Protein AF-0000000072572296 (afdb_homodimer)

Nearest PDB structures (foldseek):
  3e8o-assembly1_B  TM=8.423E-01  e=3.869E-08  Deinococcus radiodurans
  1x7v-assembly3_C  TM=8.604E-01  e=2.262E-06  Pseudomonas aeruginosa
  3mcs-assembly1_A  TM=8.100E-01  e=3.657E-04  Fusobacterium nucleatum subsp. nucleatum ATCC 25586
  3f44-assembly1_A  TM=8.322E-01  e=6.732E-04  Lactobacillus acidophilus NCFM
  3kkf-assembly1_A  TM=7.416E-01  e=1.236E-04  Bacteroides thetaiotaomicron

Radius of gyration: 17.24 Å; Cα contacts (8 Å, |Δi|>4): 384; chains: 2; bounding box: 30×47×38 Å

pLDDT: mean 97.91, std 1.9, range [84.44, 98.94]

Solvent-accessible surface area (backbone atoms only — not comparable to full-atom values): 9837 Å² total; per-residue (Å²): 104,52,36,38,34,40,36,38,33,32,24,69,64,56,28,24,52,52,43,54,51,48,41,52,71,72,41,52,49,60,55,52,56,66,37,79,43,44,74,42,76,46,52,27,36,42,72,89,39,78,30,32,29,34,33,45,40,25,25,49,26,69,67,37,47,52,54,50,68,71,35,75,62,42,56,56,51,50,49,48,38,55,75,42,56,50,47,78,48,77,47,37,26,32,75,49,135,102,50,33,37,35,40,38,38,33,32,22,70,66,57,28,24,53,52,45,52,49,46,40,51,72,72,42,52,50,60,55,52,57,64,37,76,43,42,74,42,75,47,50,25,35,40,73,89,37,77,32,32,28,35,35,44,40,25,26,48,27,69,67,37,47,52,53,48,68,70,34,75,62,42,55,56,50,51,50,49,40,56,75,42,57,50,47,77,48,78,46,38,27,32,75,50,136

Foldseek 3Di:
DKKKKKKKKFAPDQLQVVLVVCCVVVCLQVVLCVQPFWDDWDKDQDPVDNGMIMTITMGNDPVSVVVVCPDVSVVVSVVSCVVSVIDIDMDMDDDDD/DKKKKKKKKFAPDQLQVVLVVCCVVVCLQVVLCVQPFWDDWDKDQDPVDNGMIMTITMGNDPVSVVVVCPDVSVVVSVVSCVVSVIDIDMDMDDDDD

Secondary structure (DSSP, 8-state):
--EEEEEEEE-STTHHHHHHHHHHHTTHHHHHHHSTTEEEEEEEEETT-TTEEEEEEEESSHHHHHHHHTSHHHHHHHHHHHHTT-EEEEEEEEEE-/--EEEEEEEE-STTHHHHHHHHHHHTTHHHHHHHSTTEEEEEEEEETT-TTEEEEEEEESSHHHHHHHHTSHHHHHHHHHHHHTT-EEEEEEEEEE-

InterPro domains:
  IPR007138 Antibiotic biosynthesis monooxygenase domain [PF03992] (3-79)
  IPR007138 Antibiotic biosynthesis monooxygenase domain [PS51725] (3-94)
  IPR011008 Dimeric alpha-beta barrel [SSF54909] (3-95)

Sequence (194 aa):
MTITVNILYQGEGEKAHLFADEMVSSGLVYKIRQQSGNLRYEYFVPLDNQQAILLIDEWENQEAIDIHHKSPMMTKIAELREKYQLRLKVTRYQQIDMTITVNILYQGEGEKAHLFADEMVSSGLVYKIRQQSGNLRYEYFVPLDNQQAILLIDEWENQEAIDIHHKSPMMTKIAELREKYQLRLKVTRYQQID

Structure (mmCIF, N/CA/C/O backbone):
data_AF-0000000072572296-model_v1
#
loop_
_entity.id
_entity.type
_entity.pdbx_description
1 polymer 'ABM domain-containing protein'
#
loop_
_atom_site.group_PDB
_atom_site.id
_atom_site.type_symbol
_atom_site.label_atom_id
_atom_site.label_alt_id
_atom_site.label_comp_id
_atom_site.label_asym_id
_atom_site.label_entity_id
_atom_site.label_seq_id
_atom_site.pdbx_PDB_ins_code
_atom_site.Cartn_x
_atom_site.Cartn_y
_atom_site.Cartn_z
_atom_site.occupancy
_atom_site.B_iso_or_equiv
_atom_site.auth_seq_id
_atom_site.auth_comp_id
_atom_site.auth_asym_id
_atom_site.auth_atom_id
_atom_site.pdbx_PDB_model_num
ATOM 1 N N . MET A 1 1 ? -3.336 -15.344 12.961 1 89.25 1 MET A N 1
ATOM 2 C CA . MET A 1 1 ? -3.283 -13.891 12.844 1 89.25 1 MET A CA 1
ATOM 3 C C . MET A 1 1 ? -3.049 -13.461 11.398 1 89.25 1 MET A C 1
ATOM 5 O O . MET A 1 1 ? -2.158 -13.984 10.734 1 89.25 1 MET A O 1
ATOM 9 N N . THR A 1 2 ? -3.787 -12.578 10.945 1 97.56 2 THR A N 1
ATOM 10 C CA . THR A 1 2 ? -3.717 -12.133 9.555 1 97.56 2 THR A CA 1
ATOM 11 C C . THR A 1 2 ? -2.336 -11.562 9.242 1 97.56 2 THR A C 1
ATOM 13 O O . THR A 1 2 ? -1.708 -10.938 10.094 1 97.56 2 THR A O 1
ATOM 16 N N . ILE A 1 3 ? -1.851 -11.875 8.102 1 98.62 3 ILE A N 1
ATOM 17 C CA . ILE A 1 3 ? -0.56 -11.367 7.652 1 98.62 3 ILE A CA 1
ATOM 18 C C . ILE A 1 3 ? -0.745 -10.547 6.379 1 98.62 3 ILE A C 1
ATOM 20 O O . ILE A 1 3 ? -1.391 -11 5.43 1 98.62 3 ILE A O 1
ATOM 24 N N . THR A 1 4 ? -0.261 -9.375 6.43 1 98.88 4 THR A N 1
ATOM 25 C CA . THR A 1 4 ? -0.244 -8.523 5.242 1 98.88 4 THR A CA 1
ATOM 26 C C . THR A 1 4 ? 1.172 -8.406 4.684 1 98.88 4 THR A C 1
ATOM 28 O O . THR A 1 4 ? 2.113 -8.109 5.426 1 98.88 4 THR A O 1
ATOM 31 N N . VAL A 1 5 ? 1.326 -8.664 3.455 1 98.81 5 VAL A N 1
ATOM 32 C CA . VAL A 1 5 ? 2.611 -8.555 2.771 1 98.81 5 VAL A CA 1
ATOM 33 C C . VAL A 1 5 ? 2.568 -7.395 1.777 1 98.81 5 VAL A C 1
ATOM 35 O O . VAL A 1 5 ? 1.694 -7.348 0.909 1 98.81 5 VAL A O 1
ATOM 38 N N . ASN A 1 6 ? 3.451 -6.477 1.897 1 98.88 6 ASN A N 1
ATOM 39 C CA . ASN A 1 6 ? 3.701 -5.473 0.867 1 98.88 6 ASN A CA 1
ATOM 40 C C . ASN A 1 6 ? 4.883 -5.863 -0.017 1 98.88 6 ASN A C 1
ATOM 42 O O . ASN A 1 6 ? 5.984 -6.105 0.482 1 98.88 6 ASN A O 1
ATOM 46 N N . ILE A 1 7 ? 4.637 -5.91 -1.258 1 98.81 7 ILE A N 1
ATOM 47 C CA . ILE A 1 7 ? 5.695 -6.188 -2.227 1 98.81 7 ILE A CA 1
ATOM 48 C C . ILE A 1 7 ? 5.816 -5.016 -3.201 1 98.81 7 ILE A C 1
ATOM 50 O O . ILE A 1 7 ? 4.883 -4.727 -3.951 1 98.81 7 ILE A O 1
ATOM 54 N N . LEU A 1 8 ? 6.914 -4.414 -3.131 1 98.81 8 LEU A N 1
ATOM 55 C CA . LEU A 1 8 ? 7.223 -3.385 -4.117 1 98.81 8 LEU A CA 1
ATOM 56 C C . LEU A 1 8 ? 8.016 -3.967 -5.285 1 98.81 8 LEU A C 1
ATOM 58 O O . LEU A 1 8 ? 9.125 -4.461 -5.098 1 98.81 8 LEU A O 1
ATOM 62 N N . TYR A 1 9 ? 7.422 -3.896 -6.434 1 98.88 9 TYR A N 1
ATOM 63 C CA . TYR A 1 9 ? 8.07 -4.301 -7.676 1 98.88 9 TYR A CA 1
ATOM 64 C C . TYR A 1 9 ? 8.695 -3.104 -8.383 1 98.88 9 TYR A C 1
ATOM 66 O O . TYR A 1 9 ? 8.031 -2.08 -8.578 1 98.88 9 TYR A O 1
ATOM 74 N N . GLN A 1 10 ? 9.938 -3.25 -8.758 1 98.75 10 GLN A N 1
ATOM 75 C CA . GLN A 1 10 ? 10.625 -2.182 -9.484 1 98.75 10 GLN A CA 1
ATOM 76 C C . GLN A 1 10 ? 11.328 -2.721 -10.727 1 98.75 10 GLN A C 1
ATOM 78 O O . GLN A 1 10 ? 11.914 -3.805 -10.688 1 98.75 10 GLN A O 1
ATOM 83 N N . GLY A 1 11 ? 11.242 -1.963 -11.773 1 98.38 11 GLY A N 1
ATOM 84 C CA . GLY A 1 11 ? 11.898 -2.287 -13.031 1 98.38 11 GLY A CA 1
ATOM 85 C C . GLY A 1 11 ? 12.07 -1.086 -13.938 1 98.38 11 GLY A C 1
ATOM 86 O O . GLY A 1 11 ? 11.523 -0.015 -13.672 1 98.38 11 GLY A O 1
ATOM 87 N N . GLU A 1 12 ? 12.797 -1.307 -14.977 1 98.06 12 GLU A N 1
ATOM 88 C CA . GLU A 1 12 ? 13.094 -0.223 -15.906 1 98.06 12 GLU A CA 1
ATOM 89 C C . GLU A 1 12 ? 11.859 0.185 -16.703 1 98.06 12 GLU A C 1
ATOM 91 O O . GLU A 1 12 ? 11.078 -0.669 -17.125 1 98.06 12 GLU A O 1
ATOM 96 N N . GLY A 1 13 ? 11.711 1.529 -16.859 1 97.5 13 GLY A N 1
ATOM 97 C CA . GLY A 1 13 ? 10.594 2.016 -17.656 1 97.5 13 GLY A CA 1
ATOM 98 C C . GLY A 1 13 ? 9.242 1.61 -17.094 1 97.5 13 GLY A C 1
ATOM 99 O O . GLY A 1 13 ? 8.953 1.836 -15.922 1 97.5 13 GLY A O 1
ATOM 100 N N . GLU A 1 14 ? 8.469 0.963 -17.984 1 98.12 14 GLU A N 1
ATOM 101 C CA . GLU A 1 14 ? 7.105 0.608 -17.609 1 98.12 14 GLU A CA 1
ATOM 102 C C . GLU A 1 14 ? 7.012 -0.862 -17.203 1 98.12 14 GLU A C 1
ATOM 104 O O . GLU A 1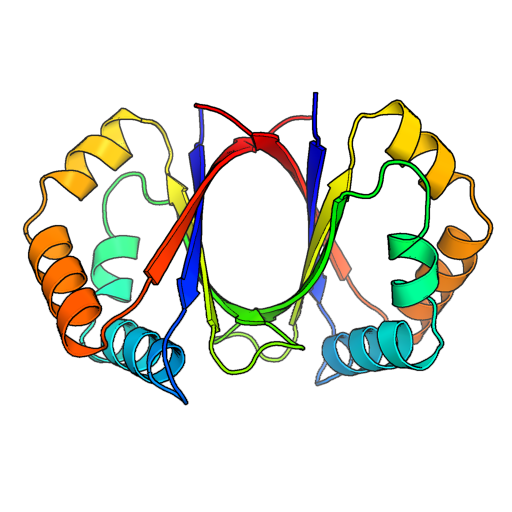 14 ? 5.914 -1.421 -17.141 1 98.12 14 GLU A O 1
ATOM 109 N N . LYS A 1 15 ? 8.047 -1.503 -16.969 1 98.69 15 LYS A N 1
ATOM 110 C CA . LYS A 1 15 ? 8.062 -2.955 -16.812 1 98.69 15 LYS A CA 1
ATOM 111 C C . LYS A 1 15 ? 7.227 -3.391 -15.617 1 98.69 15 LYS A C 1
ATOM 113 O O . LYS A 1 15 ? 6.52 -4.395 -15.68 1 98.69 15 LYS A O 1
ATOM 118 N N . ALA A 1 16 ? 7.34 -2.674 -14.523 1 98.75 16 ALA A N 1
ATOM 119 C CA . ALA A 1 16 ? 6.543 -3.029 -13.352 1 98.75 16 ALA A CA 1
ATOM 120 C C . ALA A 1 16 ? 5.051 -2.936 -13.656 1 98.75 16 ALA A C 1
ATOM 122 O O . ALA A 1 16 ? 4.27 -3.797 -13.242 1 98.75 16 ALA A O 1
ATOM 123 N N . HIS A 1 17 ? 4.672 -1.916 -14.383 1 98.44 17 HIS A N 1
ATOM 124 C CA . HIS A 1 17 ? 3.27 -1.738 -14.742 1 98.44 17 HIS A CA 1
ATOM 125 C C . HIS A 1 17 ? 2.805 -2.826 -15.711 1 98.44 17 HIS A C 1
ATOM 127 O O . HIS A 1 17 ? 1.697 -3.35 -15.578 1 98.44 17 HIS A O 1
ATOM 133 N N . LEU A 1 18 ? 3.662 -3.135 -16.641 1 98.62 18 LEU A N 1
ATOM 134 C CA . LEU A 1 18 ? 3.332 -4.191 -17.594 1 98.62 18 LEU A CA 1
ATOM 135 C C . LEU A 1 18 ? 3.172 -5.531 -16.875 1 98.62 18 LEU A C 1
ATOM 137 O O . LEU A 1 18 ? 2.287 -6.32 -17.219 1 98.62 18 LEU A O 1
ATOM 141 N N . PHE A 1 19 ? 4 -5.715 -15.891 1 98.88 19 PHE A N 1
ATOM 142 C CA . PHE A 1 19 ? 3.879 -6.906 -15.055 1 98.88 19 PHE A CA 1
ATOM 143 C C . PHE A 1 19 ? 2.508 -6.965 -14.391 1 98.88 19 PHE A C 1
ATOM 145 O O . PHE A 1 19 ? 1.797 -7.965 -14.516 1 98.88 19 PHE A O 1
ATOM 152 N N . ALA A 1 20 ? 2.113 -5.938 -13.75 1 98.75 20 ALA A N 1
ATOM 153 C CA . ALA A 1 20 ? 0.832 -5.906 -13.047 1 98.75 20 ALA A CA 1
ATOM 154 C C . ALA A 1 20 ? -0.329 -6.098 -14.016 1 98.75 20 ALA A C 1
ATOM 156 O O . ALA A 1 20 ? -1.284 -6.816 -13.719 1 98.75 20 ALA A O 1
ATOM 157 N N . ASP A 1 21 ? -0.205 -5.449 -15.18 1 98.31 21 ASP A N 1
ATOM 158 C CA . ASP A 1 21 ? -1.235 -5.59 -16.203 1 98.31 21 ASP A CA 1
ATOM 159 C C . ASP A 1 21 ? -1.383 -7.043 -16.641 1 98.31 21 ASP A C 1
ATOM 161 O O . ASP A 1 21 ? -2.5 -7.547 -16.781 1 98.31 21 ASP A O 1
ATOM 165 N N . GLU A 1 22 ? -0.278 -7.684 -16.828 1 98.75 22 GLU A N 1
ATOM 166 C CA . GLU A 1 22 ? -0.332 -9.078 -17.266 1 98.75 22 GLU A CA 1
ATOM 167 C C . GLU A 1 22 ? -0.822 -9.992 -16.156 1 98.75 22 GLU A C 1
ATOM 169 O O . GLU A 1 22 ? -1.556 -10.945 -16.406 1 98.75 22 GLU A O 1
ATOM 174 N N . MET A 1 23 ? -0.381 -9.727 -14.914 1 98.75 23 MET A N 1
ATOM 175 C CA . MET A 1 23 ? -0.921 -10.461 -13.773 1 98.75 23 MET A CA 1
ATOM 176 C C . MET A 1 23 ? -2.445 -10.414 -13.766 1 98.75 23 MET A C 1
ATOM 178 O O . MET A 1 23 ? -3.102 -11.438 -13.594 1 98.75 23 MET A O 1
ATOM 182 N N . VAL A 1 24 ? -2.994 -9.266 -14.016 1 98.5 24 VAL A N 1
ATOM 183 C CA . VAL A 1 24 ? -4.438 -9.07 -13.953 1 98.5 24 VAL A CA 1
ATOM 184 C C . VAL A 1 24 ? -5.098 -9.695 -15.188 1 98.5 24 VAL A C 1
ATOM 186 O O . VAL A 1 24 ? -6.031 -10.484 -15.062 1 98.5 24 VAL A O 1
ATOM 189 N N . SER A 1 25 ? -4.527 -9.445 -16.344 1 98.25 25 SER A N 1
ATOM 190 C CA . SER A 1 25 ? -5.188 -9.844 -17.578 1 98.25 25 SER A CA 1
ATOM 191 C C . SER A 1 25 ? -5.086 -11.344 -17.812 1 98.25 25 SER A C 1
ATOM 193 O O . SER A 1 25 ? -5.926 -11.93 -18.5 1 98.25 25 SER A O 1
ATOM 195 N N . SER A 1 26 ? -4.109 -12 -17.266 1 98.19 26 SER A N 1
ATOM 196 C CA . SER A 1 26 ? -3.934 -13.438 -17.422 1 98.19 26 SER A CA 1
ATOM 197 C C . SER A 1 26 ? -4.93 -14.211 -16.578 1 98.19 26 SER A C 1
ATOM 199 O O . SER A 1 26 ? -5.094 -15.422 -16.75 1 98.19 26 SER A O 1
ATOM 201 N N . GLY A 1 27 ? -5.57 -13.477 -15.586 1 97.94 27 GLY A N 1
ATOM 202 C CA . GLY A 1 27 ? -6.488 -14.125 -14.664 1 97.94 27 GLY A CA 1
ATOM 203 C C . GLY A 1 27 ? -5.816 -14.633 -13.406 1 97.94 27 GLY A C 1
ATOM 204 O O . GLY A 1 27 ? -6.477 -15.156 -12.508 1 97.94 27 GLY A O 1
ATOM 205 N N . LEU A 1 28 ? -4.52 -14.461 -13.305 1 98.44 28 LEU A N 1
ATOM 206 C CA . LEU A 1 28 ? -3.771 -14.961 -12.148 1 98.44 28 LEU A CA 1
ATOM 207 C C . LEU A 1 28 ? -4.223 -14.266 -10.867 1 98.44 28 LEU A C 1
ATOM 209 O O . LEU A 1 28 ? -4.406 -14.922 -9.836 1 98.44 28 LEU A O 1
ATOM 213 N N . VAL A 1 29 ? -4.41 -12.977 -10.914 1 98.56 29 VAL A N 1
ATOM 214 C CA . VAL A 1 29 ? -4.859 -12.219 -9.75 1 98.56 29 VAL A CA 1
ATOM 215 C C . VAL A 1 29 ? -6.219 -12.75 -9.281 1 98.56 29 VAL A C 1
ATOM 217 O O . VAL A 1 29 ? -6.434 -12.961 -8.086 1 98.56 29 VAL A O 1
ATOM 220 N N . TYR A 1 30 ? -7.121 -12.945 -10.258 1 98.25 30 TYR A N 1
ATOM 221 C CA . TYR A 1 30 ? -8.438 -13.492 -9.922 1 98.25 30 TYR A CA 1
ATOM 222 C C . TYR A 1 30 ? -8.312 -14.836 -9.227 1 98.25 30 TYR A C 1
ATOM 224 O O . TYR A 1 30 ? -8.945 -15.07 -8.195 1 98.25 30 TYR A O 1
ATOM 232 N N . LYS A 1 31 ? -7.535 -15.711 -9.742 1 98.31 31 LYS A N 1
ATOM 233 C CA . LYS A 1 31 ? -7.359 -17.047 -9.164 1 98.31 31 LYS A CA 1
ATOM 234 C C . LYS A 1 31 ? -6.781 -16.953 -7.758 1 98.31 31 LYS A C 1
ATOM 236 O O . LYS A 1 31 ? -7.195 -17.703 -6.863 1 98.31 31 LYS A O 1
ATOM 241 N N . ILE A 1 32 ? -5.785 -16.109 -7.52 1 98.5 32 ILE A N 1
ATOM 242 C CA . ILE A 1 32 ? -5.164 -15.945 -6.211 1 98.5 32 ILE A CA 1
ATOM 243 C C . ILE A 1 32 ? -6.203 -15.453 -5.203 1 98.5 32 ILE A C 1
ATOM 245 O O . ILE A 1 32 ? -6.273 -15.953 -4.082 1 98.5 32 ILE A O 1
ATOM 249 N N . ARG A 1 33 ? -7.016 -14.523 -5.625 1 98.38 33 ARG A N 1
ATOM 250 C CA . ARG A 1 33 ? -8.062 -13.984 -4.762 1 98.38 33 ARG A CA 1
ATOM 251 C C . ARG A 1 33 ? -9.055 -15.07 -4.367 1 98.38 33 ARG A C 1
ATOM 253 O O . ARG A 1 33 ? -9.75 -14.945 -3.355 1 98.38 33 ARG A O 1
ATOM 260 N N . GLN A 1 34 ? -9.086 -16.156 -5.16 1 98.06 34 GLN A N 1
ATOM 261 C CA . GLN A 1 34 ? -10.023 -17.234 -4.879 1 98.06 34 GLN A CA 1
ATOM 262 C C . GLN A 1 34 ? -9.406 -18.266 -3.943 1 98.06 34 GLN A C 1
ATOM 264 O O . GLN A 1 34 ? -10.102 -19.156 -3.436 1 98.06 34 GLN A O 1
ATOM 269 N N . GLN A 1 35 ? -8.148 -18.188 -3.742 1 98.12 35 GLN A N 1
ATOM 270 C CA . GLN A 1 35 ? -7.508 -19.156 -2.855 1 98.12 35 GLN A CA 1
ATOM 271 C C . GLN A 1 35 ? -8 -18.984 -1.421 1 98.12 35 GLN A C 1
ATOM 273 O O . GLN A 1 35 ? -8.188 -17.875 -0.946 1 98.12 35 GLN A O 1
ATOM 278 N N . SER A 1 36 ? -8.203 -20.125 -0.816 1 97.69 36 SER A N 1
ATOM 279 C CA . SER A 1 36 ? -8.609 -20.109 0.586 1 97.69 36 SER A CA 1
ATOM 280 C C . SER A 1 36 ? -7.582 -19.359 1.445 1 97.69 36 SER A C 1
ATOM 282 O O . SER A 1 36 ? -6.383 -19.609 1.34 1 97.69 36 SER A O 1
ATOM 284 N N . GLY A 1 37 ? -8.07 -18.359 2.168 1 98.44 37 GLY A N 1
ATOM 285 C CA . GLY A 1 37 ? -7.223 -17.641 3.111 1 98.44 37 GLY A CA 1
ATOM 286 C C . GLY A 1 37 ? -6.758 -16.297 2.592 1 98.44 37 GLY A C 1
ATOM 287 O O . GLY A 1 37 ? -6.289 -15.461 3.363 1 98.44 37 GLY A O 1
ATOM 288 N N . ASN A 1 38 ? -6.77 -16.109 1.254 1 98.81 38 ASN A N 1
ATOM 289 C CA . ASN A 1 38 ? -6.441 -14.773 0.784 1 98.81 38 ASN A CA 1
ATOM 290 C C . ASN A 1 38 ? -7.547 -13.773 1.118 1 98.81 38 ASN A C 1
ATOM 292 O O . ASN A 1 38 ? -8.719 -14.031 0.852 1 98.81 38 ASN A O 1
ATOM 296 N N . LEU A 1 39 ? -7.176 -12.68 1.649 1 98.69 39 LEU A N 1
ATOM 297 C CA . LEU A 1 39 ? -8.133 -11.664 2.078 1 98.69 39 LEU A CA 1
ATOM 298 C C . LEU A 1 39 ? -8.055 -10.43 1.191 1 98.69 39 LEU A C 1
ATOM 300 O O . LEU A 1 39 ? -9.016 -9.664 1.096 1 98.69 39 LEU A O 1
ATOM 304 N N . ARG A 1 40 ? -6.945 -10.227 0.612 1 98.56 40 ARG A N 1
ATOM 305 C CA . ARG A 1 40 ? -6.691 -9.062 -0.227 1 98.56 40 ARG A CA 1
ATOM 306 C C . ARG A 1 40 ? -5.531 -9.312 -1.181 1 98.56 40 ARG A C 1
ATOM 308 O O . ARG A 1 40 ? -4.52 -9.906 -0.794 1 98.56 40 ARG A O 1
ATOM 315 N N . TYR A 1 41 ? -5.637 -8.898 -2.389 1 98.88 41 TYR A N 1
ATOM 316 C CA . TYR A 1 41 ? -4.594 -8.93 -3.408 1 98.88 41 TYR A CA 1
ATOM 317 C C . TYR A 1 41 ? -4.754 -7.773 -4.387 1 98.88 41 TYR A C 1
ATOM 319 O O . TYR A 1 41 ? -5.422 -7.91 -5.414 1 98.88 41 TYR A O 1
ATOM 327 N N . GLU A 1 42 ? -4.148 -6.684 -4.086 1 98.62 42 GLU A N 1
ATOM 328 C CA . GLU A 1 42 ? -4.441 -5.438 -4.789 1 98.62 42 GLU A CA 1
ATOM 329 C C . GLU A 1 42 ? -3.16 -4.707 -5.176 1 98.62 42 GLU A C 1
ATOM 331 O O . GLU A 1 42 ? -2.23 -4.605 -4.371 1 98.62 42 GLU A O 1
ATOM 336 N N . TYR A 1 43 ? -3.123 -4.23 -6.406 1 98.81 43 TYR A N 1
ATOM 337 C CA . TYR A 1 43 ? -1.981 -3.463 -6.887 1 98.81 43 TYR A CA 1
ATOM 338 C C . TYR A 1 43 ? -2.232 -1.967 -6.75 1 98.81 43 TYR A C 1
ATOM 340 O O . TYR A 1 43 ? -3.361 -1.501 -6.926 1 98.81 43 TYR A O 1
ATOM 348 N N . PHE A 1 44 ? -1.145 -1.23 -6.508 1 98.75 44 PHE A N 1
ATOM 349 C CA . PHE A 1 44 ? -1.138 0.222 -6.383 1 98.75 44 PHE A CA 1
ATOM 350 C C . PHE A 1 44 ? 0.018 0.83 -7.168 1 98.75 44 PHE A C 1
ATOM 352 O O . PHE A 1 44 ? 1.115 0.268 -7.203 1 98.75 44 PHE A O 1
ATOM 359 N N . VAL A 1 45 ? -0.23 2.016 -7.723 1 98.06 45 VAL A N 1
ATOM 360 C CA . VAL A 1 45 ? 0.8 2.77 -8.43 1 98.06 45 VAL A CA 1
ATOM 361 C C . VAL A 1 45 ? 1.33 3.885 -7.535 1 98.06 45 VAL A C 1
ATOM 363 O O . VAL A 1 45 ? 0.567 4.742 -7.082 1 98.06 45 VAL A O 1
ATOM 366 N N . PRO A 1 46 ? 2.664 3.854 -7.223 1 98.19 46 PRO A N 1
ATOM 367 C CA . PRO A 1 46 ? 3.189 5.008 -6.492 1 98.19 46 PRO A CA 1
ATOM 368 C C . PRO A 1 46 ? 3.002 6.32 -7.246 1 98.19 46 PRO A C 1
ATOM 370 O O . PRO A 1 46 ? 3.25 6.387 -8.453 1 98.19 46 PRO A O 1
ATOM 373 N N . LEU A 1 47 ? 2.578 7.316 -6.516 1 96.12 47 LEU A N 1
ATOM 374 C CA . LEU A 1 47 ? 2.32 8.609 -7.137 1 96.12 47 LEU A CA 1
ATOM 375 C C . LEU A 1 47 ? 3.613 9.227 -7.664 1 96.12 47 LEU A C 1
ATOM 377 O O . LEU A 1 47 ? 3.609 9.891 -8.703 1 96.12 47 LEU A O 1
ATOM 381 N N . ASP A 1 48 ? 4.734 8.93 -7.023 1 93.62 48 ASP 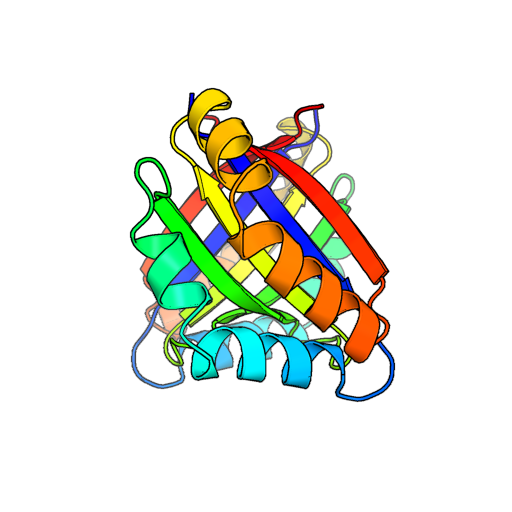A N 1
ATOM 382 C CA . ASP A 1 48 ? 5.949 9.68 -7.336 1 93.62 48 ASP A CA 1
ATOM 383 C C . ASP A 1 48 ? 7.016 8.766 -7.941 1 93.62 48 ASP A C 1
ATOM 385 O O . ASP A 1 48 ? 8.188 9.133 -8 1 93.62 48 ASP A O 1
ATOM 389 N N . ASN A 1 49 ? 6.699 7.586 -8.281 1 96 49 ASN A N 1
ATOM 390 C CA . ASN A 1 49 ? 7.625 6.637 -8.891 1 96 49 ASN A CA 1
ATOM 391 C C . ASN A 1 49 ? 6.949 5.828 -9.992 1 96 49 ASN A C 1
ATOM 393 O O . ASN A 1 49 ? 6.258 4.844 -9.711 1 96 49 ASN A O 1
ATOM 397 N N . GLN A 1 50 ? 7.23 6.109 -11.172 1 94.12 50 GLN A N 1
ATOM 398 C CA . GLN A 1 50 ? 6.559 5.5 -12.312 1 94.12 50 GLN A CA 1
ATOM 399 C C . GLN A 1 50 ? 7.191 4.16 -12.68 1 94.12 50 GLN A C 1
ATOM 401 O O . GLN A 1 50 ? 6.672 3.432 -13.523 1 94.12 50 GLN A O 1
ATOM 406 N N . GLN A 1 51 ? 8.234 3.818 -12.008 1 98.12 51 GLN A N 1
ATOM 407 C CA . GLN A 1 51 ? 8.945 2.592 -12.359 1 98.12 51 GLN A CA 1
ATOM 408 C C . GLN A 1 51 ? 8.602 1.463 -11.391 1 98.12 51 GLN A C 1
ATOM 410 O O . GLN A 1 51 ? 9.234 0.406 -11.414 1 98.12 51 GLN A O 1
ATOM 415 N N . ALA A 1 52 ? 7.609 1.713 -10.547 1 98.69 52 ALA A N 1
ATOM 416 C CA . ALA A 1 52 ? 7.309 0.734 -9.5 1 98.69 52 ALA A CA 1
ATOM 417 C C . ALA A 1 52 ? 5.812 0.448 -9.43 1 98.69 52 ALA A C 1
ATOM 419 O O . ALA A 1 52 ? 5 1.22 -9.945 1 98.69 52 ALA A O 1
ATOM 420 N N . ILE A 1 53 ? 5.473 -0.68 -8.875 1 98.81 53 ILE A N 1
ATOM 421 C CA . ILE A 1 53 ? 4.121 -1.07 -8.484 1 98.81 53 ILE A CA 1
ATOM 422 C C . ILE A 1 53 ? 4.152 -1.748 -7.117 1 98.81 53 ILE A C 1
ATOM 424 O O . ILE A 1 53 ? 5.066 -2.518 -6.82 1 98.81 53 ILE A O 1
ATOM 428 N N . LEU A 1 54 ? 3.188 -1.402 -6.301 1 98.94 54 LEU A N 1
ATOM 429 C CA . LEU A 1 54 ? 3.025 -2.039 -4.996 1 98.94 54 LEU A CA 1
ATOM 430 C C . LEU A 1 54 ? 1.906 -3.072 -5.031 1 98.94 54 LEU A C 1
ATOM 432 O O . LEU A 1 54 ? 0.827 -2.807 -5.566 1 98.94 54 LEU A O 1
ATOM 436 N N . LEU A 1 55 ? 2.152 -4.219 -4.492 1 98.94 55 LEU A N 1
ATOM 437 C CA . LEU A 1 55 ? 1.121 -5.199 -4.172 1 98.94 55 LEU A CA 1
ATOM 438 C C . LEU A 1 55 ? 0.871 -5.258 -2.67 1 98.94 55 LEU A C 1
ATOM 440 O O . LEU A 1 55 ? 1.813 -5.379 -1.884 1 98.94 55 LEU A O 1
ATOM 444 N N . ILE A 1 56 ? -0.309 -5.102 -2.264 1 98.88 56 ILE A N 1
ATOM 445 C CA . ILE A 1 56 ? -0.724 -5.469 -0.916 1 98.88 56 ILE A CA 1
ATOM 446 C C . ILE A 1 56 ? -1.442 -6.816 -0.947 1 98.88 56 ILE A C 1
ATOM 448 O O . ILE A 1 56 ? -2.504 -6.945 -1.562 1 98.88 56 ILE A O 1
ATOM 452 N N . ASP A 1 57 ? -0.842 -7.789 -0.323 1 98.88 57 ASP A N 1
ATOM 453 C CA . ASP A 1 57 ? -1.233 -9.195 -0.272 1 98.88 57 ASP A CA 1
ATOM 454 C C . ASP A 1 57 ? -1.531 -9.633 1.161 1 98.88 57 ASP A C 1
ATOM 456 O O . ASP A 1 57 ? -0.616 -9.781 1.972 1 98.88 57 ASP A O 1
ATOM 460 N N . GLU A 1 58 ? -2.807 -9.82 1.422 1 98.88 58 GLU A N 1
ATOM 461 C CA . GLU A 1 58 ? -3.223 -10.133 2.787 1 98.88 58 GLU A CA 1
ATOM 462 C C . GLU A 1 58 ? -3.754 -11.562 2.891 1 98.88 58 GLU A C 1
ATOM 464 O O . GLU A 1 58 ? -4.566 -11.984 2.068 1 98.88 58 GLU A O 1
ATOM 469 N N . TRP A 1 59 ? -3.355 -12.258 3.914 1 98.81 59 TRP A N 1
ATOM 470 C CA . TRP A 1 59 ? -3.699 -13.664 4.133 1 98.81 59 TRP A CA 1
ATOM 471 C C . TRP A 1 59 ? -4.164 -13.891 5.566 1 98.81 59 TRP A C 1
ATOM 473 O O . TRP A 1 59 ? -3.705 -13.219 6.488 1 98.81 59 TRP A O 1
ATOM 483 N N . GLU A 1 60 ? -4.945 -14.891 5.734 1 98.56 60 GLU A N 1
ATOM 484 C CA . GLU A 1 60 ? -5.57 -15.195 7.02 1 98.56 60 GLU A CA 1
ATOM 485 C C . GLU A 1 60 ? -4.531 -15.625 8.055 1 98.56 60 GLU A C 1
ATOM 487 O O . GLU A 1 60 ? -4.684 -15.344 9.242 1 98.56 60 GLU A O 1
ATOM 492 N N . ASN A 1 61 ? -3.578 -16.344 7.598 1 98 61 ASN A N 1
ATOM 493 C CA . ASN A 1 61 ? -2.523 -16.859 8.477 1 98 61 ASN A CA 1
ATOM 494 C C . ASN A 1 61 ? -1.331 -17.375 7.672 1 98 61 ASN A C 1
ATOM 496 O O . ASN A 1 61 ? -1.361 -17.375 6.441 1 98 61 ASN A O 1
ATOM 500 N N . GLN A 1 62 ? -0.299 -17.75 8.383 1 97.75 62 GLN A N 1
ATOM 501 C CA . GLN A 1 62 ? 0.929 -18.219 7.754 1 97.75 62 GLN A CA 1
ATOM 502 C C . GLN A 1 62 ? 0.676 -19.484 6.938 1 97.75 62 GLN A C 1
ATOM 504 O O . GLN A 1 62 ? 1.271 -19.672 5.871 1 97.75 62 GLN A O 1
ATOM 509 N N . GLU A 1 63 ? -0.15 -20.375 7.422 1 98.31 63 GLU A N 1
ATOM 510 C CA . GLU A 1 63 ? -0.444 -21.609 6.715 1 98.31 63 GLU A CA 1
ATOM 511 C C . GLU A 1 63 ? -1.004 -21.328 5.32 1 98.31 63 GLU A C 1
ATOM 513 O O . GLU A 1 63 ? -0.625 -22 4.352 1 98.31 63 GLU A O 1
ATOM 518 N N . ALA A 1 64 ? -1.87 -20.375 5.207 1 98.31 64 ALA A N 1
ATOM 519 C CA . ALA A 1 64 ? -2.443 -20 3.916 1 98.31 64 ALA A CA 1
ATOM 520 C C . ALA A 1 64 ? -1.366 -19.5 2.965 1 98.31 64 ALA A C 1
ATOM 522 O O . ALA A 1 64 ? -1.378 -19.812 1.773 1 98.31 64 ALA A O 1
ATOM 523 N N . ILE A 1 65 ? -0.454 -18.766 3.449 1 98.06 65 ILE A N 1
ATOM 524 C CA . ILE A 1 65 ? 0.651 -18.25 2.646 1 98.06 65 ILE A CA 1
ATOM 525 C C . ILE A 1 65 ? 1.504 -19.406 2.143 1 98.06 65 ILE A C 1
ATOM 527 O O . ILE A 1 65 ? 1.869 -19.453 0.966 1 98.06 65 ILE A O 1
ATOM 531 N N . ASP A 1 66 ? 1.759 -20.312 3.08 1 98 66 ASP A N 1
ATOM 532 C CA . ASP A 1 66 ? 2.582 -21.453 2.721 1 98 66 ASP A CA 1
ATOM 533 C C . ASP A 1 66 ? 1.934 -22.266 1.602 1 98 66 ASP A C 1
ATOM 535 O O . ASP A 1 66 ? 2.615 -22.719 0.679 1 98 66 ASP A O 1
ATOM 539 N N . ILE A 1 67 ? 0.703 -22.453 1.67 1 97.56 67 ILE A N 1
ATOM 540 C CA . ILE A 1 67 ? -0.036 -23.188 0.647 1 97.56 67 ILE A CA 1
ATOM 541 C C . ILE A 1 67 ? 0.061 -22.453 -0.687 1 97.56 67 ILE A C 1
ATOM 543 O O . ILE A 1 67 ? 0.328 -23.062 -1.724 1 97.56 67 ILE A O 1
ATOM 547 N N . HIS A 1 68 ? -0.089 -21.141 -0.693 1 98.06 68 HIS A N 1
ATOM 548 C CA . HIS A 1 68 ? 0.049 -20.328 -1.892 1 98.06 68 HIS A CA 1
ATOM 549 C C . HIS A 1 68 ? 1.449 -20.453 -2.484 1 98.06 68 HIS A C 1
ATOM 551 O O . HIS A 1 68 ? 1.604 -20.609 -3.695 1 98.06 68 HIS A O 1
ATOM 557 N N . HIS A 1 69 ? 2.424 -20.359 -1.604 1 97.19 69 HIS A N 1
ATOM 558 C CA . HIS A 1 69 ? 3.812 -20.391 -2.049 1 97.19 69 HIS A CA 1
ATOM 559 C C . HIS A 1 69 ? 4.164 -21.734 -2.682 1 97.19 69 HIS A C 1
ATOM 561 O O . HIS A 1 69 ? 5.109 -21.812 -3.465 1 97.19 69 HIS A O 1
ATOM 567 N N . LYS A 1 70 ? 3.373 -22.766 -2.379 1 96.44 70 LYS A N 1
ATOM 568 C CA . LYS A 1 70 ? 3.623 -24.094 -2.936 1 96.44 70 LYS A CA 1
ATOM 569 C C . LYS A 1 70 ? 2.74 -24.344 -4.148 1 96.44 70 LYS A C 1
ATOM 571 O O . LYS A 1 70 ? 2.863 -25.391 -4.801 1 96.44 70 LYS A O 1
ATOM 576 N N . SER A 1 71 ? 1.913 -23.438 -4.492 1 96 71 SER A N 1
ATOM 577 C CA . SER A 1 71 ? 0.969 -23.609 -5.59 1 96 71 SER A CA 1
ATOM 578 C C . SER A 1 71 ? 1.633 -23.344 -6.938 1 96 71 SER A C 1
ATOM 580 O O . SER A 1 71 ? 2.656 -22.672 -7.008 1 96 71 SER A O 1
ATOM 582 N N . PRO A 1 72 ? 1.055 -23.906 -8.055 1 95.19 72 PRO A N 1
ATOM 583 C CA . PRO A 1 72 ? 1.57 -23.656 -9.398 1 95.19 72 PRO A CA 1
ATOM 584 C C . PRO A 1 72 ? 1.529 -22.172 -9.781 1 95.19 72 PRO A C 1
ATOM 586 O O . PRO A 1 72 ? 2.275 -21.75 -10.664 1 95.19 72 PRO A O 1
ATOM 589 N N . MET A 1 73 ? 0.738 -21.391 -9.109 1 96.88 73 MET A N 1
ATOM 590 C CA . MET A 1 73 ? 0.618 -19.969 -9.391 1 96.88 73 MET A CA 1
ATOM 591 C C . MET A 1 73 ? 1.933 -19.25 -9.109 1 96.88 73 MET A C 1
ATOM 593 O O . MET A 1 73 ? 2.285 -18.297 -9.812 1 96.88 73 MET A O 1
ATOM 597 N N . MET A 1 74 ? 2.635 -19.703 -8.164 1 97.5 74 MET A N 1
ATOM 598 C CA . MET A 1 74 ? 3.891 -19.062 -7.789 1 97.5 74 MET A CA 1
ATOM 599 C C . MET A 1 74 ? 4.93 -19.203 -8.898 1 97.5 74 MET A C 1
ATOM 601 O O . MET A 1 74 ? 5.738 -18.297 -9.109 1 97.5 74 MET A O 1
ATOM 605 N N . THR A 1 75 ? 4.867 -20.312 -9.586 1 96.69 75 THR A N 1
ATOM 606 C CA . THR A 1 75 ? 5.754 -20.5 -10.727 1 96.69 75 THR A CA 1
ATOM 607 C C . THR A 1 75 ? 5.457 -19.469 -11.82 1 96.69 75 THR A C 1
ATOM 609 O O . THR A 1 75 ? 6.371 -18.859 -12.367 1 96.69 75 THR A O 1
ATOM 612 N N . LYS A 1 76 ? 4.168 -19.281 -12.109 1 97.81 76 LYS A N 1
ATOM 613 C CA . LYS A 1 76 ? 3.76 -18.312 -13.117 1 97.81 76 LYS A CA 1
ATOM 614 C C . LYS A 1 76 ? 4.172 -16.906 -12.711 1 97.81 76 LYS A C 1
ATOM 616 O O . LYS A 1 76 ? 4.648 -16.125 -13.539 1 97.81 76 LYS A O 1
ATOM 621 N N . ILE A 1 77 ? 4.043 -16.578 -11.484 1 98.5 77 ILE A N 1
ATOM 622 C CA . ILE A 1 77 ? 4.43 -15.258 -10.977 1 98.5 77 ILE A CA 1
ATOM 623 C C . ILE A 1 77 ? 5.934 -15.07 -11.133 1 98.5 77 ILE A C 1
ATOM 625 O O . ILE A 1 77 ? 6.387 -14.016 -11.594 1 98.5 77 ILE A O 1
ATOM 629 N N . ALA A 1 78 ? 6.672 -16.109 -10.766 1 97.88 78 ALA A N 1
ATOM 630 C CA . ALA A 1 78 ? 8.125 -16.047 -10.875 1 97.88 78 ALA A CA 1
ATOM 631 C C . ALA A 1 78 ? 8.562 -15.836 -12.32 1 97.88 78 ALA A C 1
ATOM 633 O O . ALA A 1 78 ? 9.469 -15.047 -12.602 1 97.88 78 ALA A O 1
ATOM 634 N N . GLU A 1 79 ? 7.949 -16.5 -13.172 1 98.25 79 GLU A N 1
ATOM 635 C CA . GLU A 1 79 ? 8.25 -16.344 -14.586 1 98.25 79 GLU A CA 1
ATOM 636 C C . GLU A 1 79 ? 7.984 -14.93 -15.07 1 98.25 79 GLU A C 1
ATOM 638 O O . GLU A 1 79 ? 8.781 -14.359 -15.82 1 98.25 79 GLU A O 1
ATOM 643 N N . LEU A 1 80 ? 6.863 -14.398 -14.703 1 98.62 80 LEU A N 1
ATOM 644 C CA . LEU A 1 80 ? 6.52 -13.039 -15.094 1 98.62 80 LEU A CA 1
ATOM 645 C C . LEU A 1 80 ? 7.496 -12.031 -14.492 1 98.62 80 LEU A C 1
ATOM 647 O O . LEU A 1 80 ? 7.891 -11.07 -15.156 1 98.62 80 LEU A O 1
ATOM 651 N N . ARG A 1 81 ? 7.859 -12.273 -13.242 1 98.56 81 ARG A N 1
ATOM 652 C CA . ARG A 1 81 ? 8.836 -11.398 -12.609 1 98.56 81 ARG A CA 1
ATOM 653 C C . ARG A 1 81 ? 10.156 -11.406 -13.375 1 98.56 81 ARG A C 1
ATOM 655 O O . ARG A 1 81 ? 10.781 -10.359 -13.562 1 98.56 81 ARG A O 1
ATOM 662 N N . GLU A 1 82 ? 10.523 -12.555 -13.812 1 98.5 82 GLU A N 1
ATOM 663 C CA . GLU A 1 82 ? 11.742 -12.688 -14.602 1 98.5 82 GLU A CA 1
ATOM 664 C C . GLU A 1 82 ? 11.594 -12.016 -15.969 1 98.5 82 GLU A C 1
ATOM 666 O O . GLU A 1 82 ? 12.492 -11.297 -16.406 1 98.5 82 GLU A O 1
ATOM 671 N N . LYS A 1 83 ? 10.539 -12.305 -16.641 1 98.62 83 LYS A N 1
ATOM 672 C CA . LYS A 1 83 ? 10.242 -11.711 -17.938 1 98.62 83 LYS A CA 1
ATOM 673 C C . LYS A 1 83 ? 10.406 -10.195 -17.906 1 98.62 83 LYS A C 1
ATOM 675 O O . LYS A 1 83 ? 10.977 -9.602 -18.828 1 98.62 83 LYS A O 1
ATOM 680 N N . TYR A 1 84 ? 9.969 -9.594 -16.844 1 98.75 84 TYR A N 1
ATOM 681 C CA . TYR A 1 84 ? 9.969 -8.133 -16.766 1 98.75 84 TYR A CA 1
ATOM 682 C C . TYR A 1 84 ? 11.172 -7.629 -15.977 1 98.75 84 TYR A C 1
ATOM 684 O O . TYR A 1 84 ? 11.312 -6.422 -15.758 1 98.75 84 TYR A O 1
ATOM 692 N N . GLN A 1 85 ? 12.008 -8.547 -15.469 1 98.62 85 GLN A N 1
ATOM 693 C CA . GLN A 1 85 ? 13.266 -8.203 -14.812 1 98.62 85 GLN A CA 1
ATOM 694 C C . GLN A 1 85 ? 13.023 -7.277 -13.625 1 98.62 85 GLN A C 1
ATOM 696 O O . GLN A 1 85 ? 13.633 -6.207 -13.531 1 98.62 85 GLN A 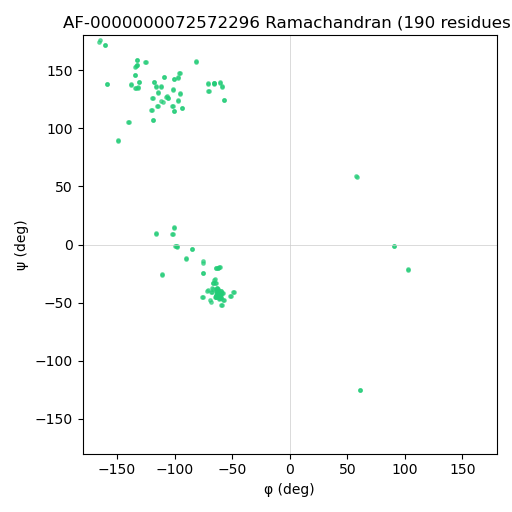O 1
ATOM 701 N N . LEU A 1 86 ? 12.227 -7.723 -12.68 1 98.81 86 LEU A N 1
ATOM 702 C CA . LEU A 1 86 ? 11.805 -6.871 -11.578 1 98.81 86 LEU A CA 1
ATOM 703 C C . LEU A 1 86 ? 12.625 -7.16 -10.328 1 98.81 86 LEU A C 1
ATOM 705 O O . LEU A 1 86 ? 13.016 -8.305 -10.086 1 98.81 86 LEU A O 1
ATOM 709 N N . ARG A 1 87 ? 12.93 -6.188 -9.625 1 98.56 87 ARG A N 1
ATOM 710 C CA . ARG A 1 87 ? 13.438 -6.285 -8.258 1 98.56 87 ARG A CA 1
ATOM 711 C C . ARG A 1 87 ? 12.312 -6.098 -7.246 1 98.56 87 ARG A C 1
ATOM 713 O O . ARG A 1 87 ? 11.406 -5.285 -7.457 1 98.56 87 ARG A O 1
ATOM 720 N N . LEU A 1 88 ? 12.461 -6.906 -6.098 1 98.62 88 LEU A N 1
ATOM 721 C CA . LEU A 1 88 ? 11.391 -6.867 -5.109 1 98.62 88 LEU A CA 1
ATOM 722 C C . LEU A 1 88 ? 11.898 -6.344 -3.773 1 98.62 88 LEU A C 1
ATOM 724 O O . LEU A 1 88 ? 13.023 -6.645 -3.375 1 98.62 88 LEU A O 1
ATOM 728 N N . LYS A 1 89 ? 11.156 -5.578 -3.145 1 98.19 89 LYS A N 1
ATOM 729 C CA . LYS A 1 89 ? 11.258 -5.305 -1.715 1 98.19 89 LYS A CA 1
ATOM 730 C C . LYS A 1 89 ? 10.016 -5.797 -0.974 1 98.19 89 LYS A C 1
ATOM 732 O O . LYS A 1 89 ? 8.906 -5.336 -1.238 1 98.19 89 LYS A O 1
ATOM 737 N N . VAL A 1 90 ? 10.211 -6.699 -0.074 1 98.56 90 VAL A N 1
ATOM 738 C CA . VAL A 1 90 ? 9.102 -7.371 0.588 1 98.56 90 VAL A CA 1
ATOM 739 C C . VAL A 1 90 ? 9.086 -7.008 2.072 1 98.56 90 VAL A C 1
ATOM 741 O O . VAL A 1 90 ? 10.117 -7.086 2.746 1 98.56 90 VAL A O 1
ATOM 744 N N . THR A 1 91 ? 7.969 -6.625 2.551 1 98.62 91 THR A N 1
ATOM 745 C CA . THR A 1 91 ? 7.781 -6.367 3.975 1 98.62 91 THR A CA 1
ATOM 746 C C . THR A 1 91 ? 6.52 -7.059 4.484 1 98.62 91 THR A C 1
ATOM 748 O O . THR A 1 91 ? 5.469 -6.996 3.844 1 98.62 91 THR A O 1
ATOM 751 N N . ARG A 1 92 ? 6.629 -7.691 5.594 1 98.69 92 ARG A N 1
ATOM 752 C CA . ARG A 1 92 ? 5.492 -8.383 6.195 1 98.69 92 ARG A CA 1
ATOM 753 C C . ARG A 1 92 ? 5.008 -7.648 7.445 1 98.69 92 ARG A C 1
ATOM 755 O O . ARG A 1 92 ? 5.812 -7.16 8.234 1 98.69 92 ARG A O 1
ATOM 762 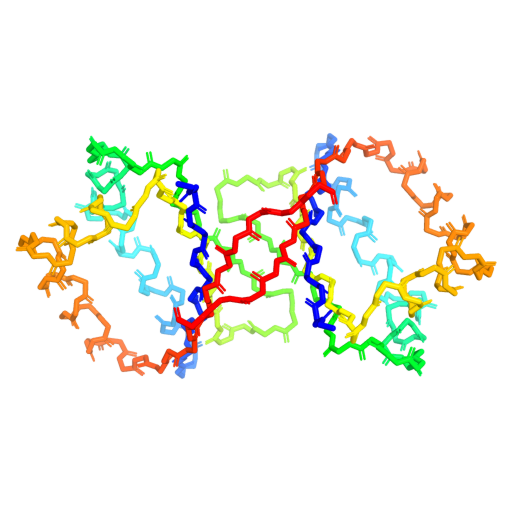N N . TYR A 1 93 ? 3.719 -7.711 7.562 1 98.62 93 TYR A N 1
ATOM 763 C CA . TYR A 1 93 ? 3.1 -6.973 8.656 1 98.62 93 TYR A CA 1
ATOM 764 C C . TYR A 1 93 ? 2.074 -7.832 9.383 1 98.62 93 TYR A C 1
ATOM 766 O O . TYR A 1 93 ? 1.47 -8.727 8.789 1 98.62 93 TYR A O 1
ATOM 774 N N . GLN A 1 94 ? 1.882 -7.496 10.633 1 98.06 94 GLN A N 1
ATOM 775 C CA . GLN A 1 94 ? 0.684 -7.871 11.383 1 98.06 94 GLN A CA 1
ATOM 776 C C . GLN A 1 94 ? -0.116 -6.637 11.789 1 98.06 94 GLN A C 1
ATOM 778 O O . GLN A 1 94 ? 0.457 -5.629 12.203 1 98.06 94 GLN A O 1
ATOM 783 N N . GLN A 1 95 ? -1.372 -6.727 11.617 1 97.75 95 GLN A N 1
ATOM 784 C CA . GLN A 1 95 ? -2.227 -5.625 12.047 1 97.75 95 GLN A CA 1
ATOM 785 C C . GLN A 1 95 ? -2.197 -5.457 13.562 1 97.75 95 GLN A C 1
ATOM 787 O O . GLN A 1 95 ? -2.203 -6.445 14.297 1 97.75 95 GLN A O 1
ATOM 792 N N . ILE A 1 96 ? -2.139 -4.25 13.977 1 96.06 96 ILE A N 1
ATOM 793 C CA . ILE A 1 96 ? -2.166 -3.979 15.406 1 96.06 96 ILE A CA 1
ATOM 794 C C . ILE A 1 96 ? -3.303 -3.012 15.727 1 96.06 96 ILE A C 1
ATOM 796 O O . ILE A 1 96 ? -3.807 -2.32 14.844 1 96.06 96 ILE A O 1
ATOM 800 N N . ASP A 1 97 ? -3.805 -3.012 17.016 1 84.44 97 ASP A N 1
ATOM 801 C CA . ASP A 1 97 ? -4.91 -2.16 17.438 1 84.44 97 ASP A CA 1
ATOM 802 C C . ASP A 1 97 ? -4.441 -0.719 17.641 1 84.44 97 ASP A C 1
ATOM 804 O O . ASP A 1 97 ? -3.277 -0.478 17.953 1 84.44 97 ASP A O 1
ATOM 808 N N . MET B 1 1 ? 9.172 0.185 18.422 1 89 1 MET B N 1
ATOM 809 C CA . MET B 1 1 ? 8.875 -0.633 17.25 1 89 1 MET B CA 1
ATOM 810 C C . MET B 1 1 ? 8.195 0.194 16.172 1 89 1 MET B C 1
ATOM 812 O O . MET B 1 1 ? 7.246 0.925 16.438 1 89 1 MET B O 1
ATOM 816 N N . THR B 1 2 ? 8.648 0.09 15.016 1 97.5 2 THR B N 1
ATOM 817 C CA . THR B 1 2 ? 8.141 0.883 13.898 1 97.5 2 THR B CA 1
ATOM 818 C C . THR B 1 2 ? 6.66 0.593 13.664 1 97.5 2 THR B C 1
ATOM 820 O O . THR B 1 2 ? 6.207 -0.536 13.859 1 97.5 2 THR B O 1
ATOM 823 N N . ILE B 1 3 ? 5.934 1.615 13.383 1 98.56 3 ILE B N 1
ATOM 824 C CA . ILE B 1 3 ? 4.512 1.479 13.086 1 98.56 3 ILE B CA 1
ATOM 825 C C . ILE B 1 3 ? 4.223 1.98 11.672 1 98.56 3 ILE B C 1
ATOM 827 O O . ILE B 1 3 ? 4.637 3.082 11.305 1 98.56 3 ILE B O 1
ATOM 831 N N . THR B 1 4 ? 3.605 1.142 10.93 1 98.88 4 THR B N 1
ATOM 832 C CA . THR B 1 4 ? 3.146 1.537 9.609 1 98.88 4 THR B CA 1
ATOM 833 C C . THR B 1 4 ? 1.631 1.705 9.586 1 98.88 4 THR B C 1
ATOM 835 O O . THR B 1 4 ? 0.896 0.818 10.023 1 98.88 4 THR B O 1
ATOM 838 N N . VAL B 1 5 ? 1.19 2.816 9.141 1 98.81 5 VAL B N 1
ATOM 839 C CA . VAL B 1 5 ? -0.234 3.107 9.016 1 98.81 5 VAL B CA 1
ATOM 840 C C . VAL B 1 5 ? -0.624 3.166 7.543 1 98.81 5 VAL B C 1
ATOM 842 O O . VAL B 1 5 ? -0.041 3.932 6.77 1 98.81 5 VAL B O 1
ATOM 845 N N . ASN B 1 6 ? -1.553 2.371 7.141 1 98.88 6 ASN B N 1
ATOM 846 C CA . ASN B 1 6 ? -2.209 2.51 5.844 1 98.88 6 ASN B CA 1
ATOM 847 C C . ASN B 1 6 ? -3.527 3.271 5.961 1 98.88 6 ASN B C 1
ATOM 849 O O . ASN B 1 6 ? -4.406 2.881 6.73 1 98.88 6 ASN B O 1
ATOM 853 N N . ILE B 1 7 ? -3.611 4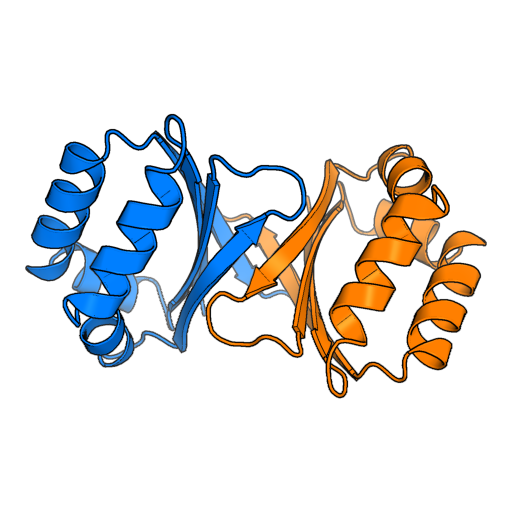.309 5.227 1 98.88 7 ILE B N 1
ATOM 854 C CA . ILE B 1 7 ? -4.844 5.082 5.176 1 98.88 7 ILE B CA 1
ATOM 855 C C . ILE B 1 7 ? -5.391 5.098 3.75 1 98.88 7 ILE B C 1
ATOM 857 O O . ILE B 1 7 ? -4.746 5.621 2.838 1 98.88 7 ILE B O 1
ATOM 861 N N . LEU B 1 8 ? -6.516 4.516 3.619 1 98.81 8 LEU B N 1
ATOM 862 C CA . LEU B 1 8 ? -7.223 4.602 2.344 1 98.81 8 LEU B CA 1
ATOM 863 C C . LEU B 1 8 ? -8.211 5.758 2.346 1 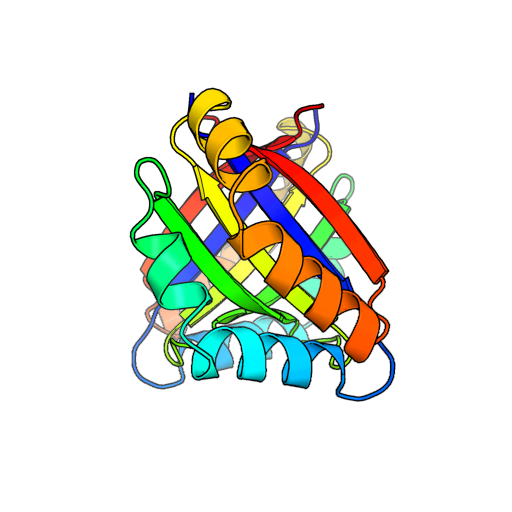98.81 8 LEU B C 1
ATOM 865 O O . LEU B 1 8 ? -9.148 5.777 3.145 1 98.81 8 LEU B O 1
ATOM 869 N N . TYR B 1 9 ? -7.965 6.684 1.477 1 98.88 9 TYR B N 1
ATOM 870 C CA . TYR B 1 9 ? -8.867 7.809 1.26 1 98.88 9 TYR B CA 1
ATOM 871 C C . TYR B 1 9 ? -9.82 7.531 0.102 1 98.88 9 TYR B C 1
ATOM 873 O O . TYR B 1 9 ? -9.383 7.141 -0.984 1 98.88 9 TYR B O 1
ATOM 881 N N . GLN B 1 10 ? -11.094 7.742 0.351 1 98.75 10 GLN B N 1
ATOM 882 C CA . GLN B 1 10 ? -12.086 7.543 -0.699 1 98.75 10 GLN B CA 1
ATOM 883 C C . GLN B 1 10 ? -13.031 8.742 -0.797 1 98.75 10 GLN B C 1
ATOM 885 O O . GLN B 1 10 ? -13.43 9.312 0.221 1 98.75 10 GLN B O 1
ATOM 890 N N . GLY B 1 11 ? -13.336 9.086 -2.012 1 98.38 11 GLY B N 1
ATOM 891 C CA . GLY B 1 11 ? -14.258 10.172 -2.301 1 98.38 11 GLY B CA 1
ATOM 892 C C . GLY B 1 11 ? -14.836 10.102 -3.705 1 98.38 11 GLY B C 1
ATOM 893 O O . GLY B 1 11 ? -14.383 9.312 -4.531 1 98.38 11 GLY B O 1
ATOM 894 N N . GLU B 1 12 ? -15.781 10.953 -3.938 1 98.06 12 GLU B N 1
ATOM 895 C CA . GLU B 1 12 ? -16.469 10.953 -5.227 1 98.06 12 GLU B CA 1
ATOM 896 C C . GLU B 1 12 ? -15.555 11.477 -6.332 1 98.06 12 GLU B C 1
ATOM 898 O O . GLU B 1 12 ? -14.812 12.445 -6.133 1 98.06 12 GLU B O 1
ATOM 903 N N . GLY B 1 13 ? -15.633 10.789 -7.5 1 97.5 13 GLY B N 1
ATOM 904 C CA . GLY B 1 13 ? -14.859 11.258 -8.641 1 97.5 13 GLY B CA 1
ATOM 905 C C . GLY B 1 13 ? -13.367 11.266 -8.383 1 97.5 13 GLY B C 1
ATOM 906 O O . GLY B 1 13 ? -12.797 10.25 -7.961 1 97.5 13 GLY B O 1
ATOM 907 N N . GLU B 1 14 ? -12.797 12.445 -8.609 1 98.12 14 GLU B N 1
ATOM 908 C CA . GLU B 1 14 ? -11.344 12.547 -8.492 1 98.12 14 GLU B CA 1
ATOM 909 C C . GLU B 1 14 ? -10.945 13.172 -7.156 1 98.12 14 GLU B C 1
ATOM 911 O O . GLU B 1 14 ? -9.805 13.609 -6.988 1 98.12 14 GLU B O 1
ATOM 916 N N . LYS B 1 15 ? -11.773 13.25 -6.242 1 98.69 15 LYS B N 1
ATOM 917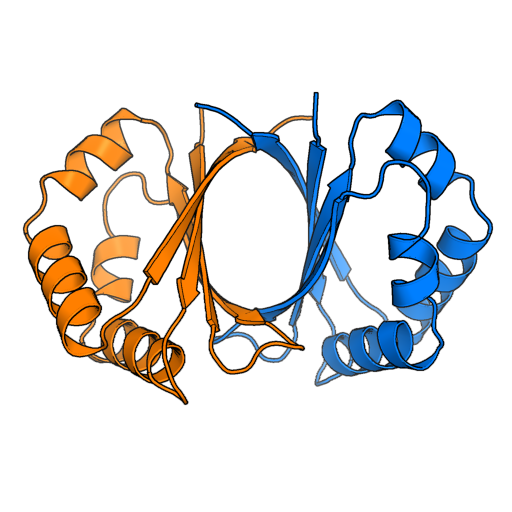 C CA . LYS B 1 15 ? -11.547 14.031 -5.027 1 98.69 15 LYS B CA 1
ATOM 918 C C . LYS B 1 15 ? -10.367 13.484 -4.234 1 98.69 15 LYS B C 1
ATOM 920 O O . LYS B 1 15 ? -9.57 14.25 -3.691 1 98.69 15 LYS B O 1
ATOM 925 N N . ALA B 1 16 ? -10.273 12.18 -4.137 1 98.75 16 ALA B N 1
ATOM 926 C CA . ALA B 1 16 ? -9.141 11.602 -3.412 1 98.75 16 ALA B CA 1
ATOM 927 C C . ALA B 1 16 ? -7.816 11.977 -4.07 1 98.75 16 ALA B C 1
ATOM 929 O O . ALA B 1 16 ? -6.844 12.297 -3.383 1 98.75 16 ALA B O 1
ATOM 930 N N . HIS B 1 17 ? -7.797 11.953 -5.383 1 98.38 17 HIS B N 1
ATOM 931 C CA . HIS B 1 17 ? -6.586 12.312 -6.113 1 98.38 17 HIS B CA 1
ATOM 932 C C . HIS B 1 17 ? -6.258 13.797 -5.949 1 98.38 17 HIS B C 1
ATOM 934 O O . HIS B 1 17 ? -5.098 14.164 -5.77 1 98.38 17 HIS B O 1
ATOM 940 N N . LEU B 1 18 ? -7.293 14.578 -6.004 1 98.56 18 LEU B N 1
ATOM 941 C CA . LEU B 1 18 ? -7.098 16.016 -5.82 1 98.56 18 LEU B CA 1
ATOM 942 C C . LEU B 1 18 ? -6.566 16.312 -4.426 1 98.56 18 LEU B C 1
ATOM 944 O O . LEU B 1 18 ? -5.711 17.188 -4.258 1 98.56 18 LEU B O 1
ATOM 948 N N . PHE B 1 19 ? -7.055 15.57 -3.488 1 98.88 19 PHE B N 1
ATOM 949 C CA . PHE B 1 19 ? -6.547 15.68 -2.125 1 98.88 19 PHE B CA 1
ATOM 950 C C . PHE B 1 19 ? -5.055 15.391 -2.076 1 98.88 19 PHE B C 1
ATOM 952 O O . PHE B 1 19 ? -4.273 16.188 -1.565 1 98.88 19 PHE B O 1
ATOM 959 N N . ALA B 1 20 ? -4.652 14.305 -2.613 1 98.75 20 ALA B N 1
ATOM 960 C CA . ALA B 1 20 ? -3.244 13.914 -2.588 1 98.75 20 ALA B CA 1
ATOM 961 C C . ALA B 1 20 ? -2.379 14.938 -3.318 1 98.75 20 ALA B C 1
ATOM 963 O O . ALA B 1 20 ? -1.29 15.281 -2.854 1 98.75 20 ALA B O 1
ATOM 964 N N . ASP B 1 21 ? -2.9 15.414 -4.441 1 98.31 21 ASP B N 1
ATOM 965 C CA . ASP B 1 21 ? -2.182 16.422 -5.207 1 98.31 21 ASP B CA 1
ATOM 966 C C . ASP B 1 21 ? -1.962 17.688 -4.375 1 98.31 21 ASP B C 1
ATOM 968 O O . ASP B 1 21 ? -0.868 18.25 -4.379 1 98.31 21 ASP B O 1
ATOM 972 N N . GLU B 1 22 ? -2.971 18.078 -3.684 1 98.75 22 GLU B N 1
ATOM 973 C CA . GLU B 1 22 ? -2.852 19.297 -2.879 1 98.75 22 GLU B CA 1
ATOM 974 C C . GLU B 1 22 ? -1.952 19.062 -1.667 1 98.75 22 GLU B C 1
ATOM 976 O O . GLU B 1 22 ? -1.19 19.953 -1.276 1 98.75 22 GLU B O 1
ATOM 981 N N . MET B 1 23 ? -2.07 17.891 -1.034 1 98.75 23 MET B N 1
ATOM 982 C CA . MET B 1 23 ? -1.143 17.531 0.034 1 98.75 23 MET B CA 1
ATOM 983 C C . MET B 1 23 ? 0.303 17.703 -0.42 1 98.75 23 MET B C 1
ATOM 985 O O . MET B 1 23 ? 1.116 18.297 0.294 1 98.75 23 MET B O 1
ATOM 989 N N . VAL B 1 24 ? 0.596 17.266 -1.601 1 98.44 24 VAL B N 1
ATOM 990 C CA . VAL B 1 24 ? 1.96 17.281 -2.119 1 98.44 24 VAL B CA 1
ATOM 991 C C . VAL B 1 24 ? 2.334 18.703 -2.523 1 98.44 24 VAL B C 1
ATOM 993 O O . VAL B 1 24 ? 3.365 19.234 -2.096 1 98.44 24 VAL B O 1
ATOM 996 N N . SER B 1 25 ? 1.438 19.375 -3.215 1 98.25 25 SER B N 1
ATOM 997 C CA . SER B 1 25 ? 1.778 20.656 -3.803 1 98.25 25 SER B CA 1
ATOM 998 C C . SER B 1 25 ? 1.824 21.75 -2.74 1 98.25 25 SER B C 1
ATOM 1000 O O . SER B 1 25 ? 2.514 22.766 -2.91 1 98.25 25 SER B O 1
ATOM 1002 N N . SER B 1 26 ? 1.136 21.609 -1.648 1 98.19 26 SER B N 1
ATOM 1003 C CA . SER B 1 26 ? 1.124 22.609 -0.577 1 98.19 26 SER B CA 1
ATOM 1004 C C . SER B 1 26 ? 2.414 22.562 0.235 1 98.19 26 SER B C 1
ATOM 1006 O O . SER B 1 26 ? 2.688 23.453 1.031 1 98.19 26 SER B O 1
ATOM 1008 N N . GLY B 1 27 ? 3.189 21.438 0.043 1 97.94 27 GLY B N 1
ATOM 1009 C CA . GLY B 1 27 ? 4.406 21.25 0.816 1 97.94 27 GLY B CA 1
ATOM 1010 C C . GLY B 1 27 ? 4.18 20.5 2.115 1 97.94 27 GLY B C 1
ATOM 1011 O O . GLY B 1 27 ? 5.129 20.219 2.85 1 97.94 27 GLY B O 1
ATOM 1012 N N . LEU B 1 28 ? 2.955 20.141 2.408 1 98.44 28 LEU B N 1
ATOM 1013 C CA . LEU B 1 28 ? 2.631 19.453 3.654 1 98.44 28 LEU B CA 1
ATOM 1014 C C . LEU B 1 28 ? 3.318 18.094 3.723 1 98.44 28 LEU B C 1
ATOM 1016 O O . LEU B 1 28 ? 3.865 17.719 4.762 1 98.44 28 LEU B O 1
ATOM 1020 N N . VAL B 1 29 ? 3.303 17.359 2.641 1 98.56 29 VAL B N 1
ATOM 1021 C CA . VAL B 1 29 ? 3.947 16.047 2.596 1 98.56 29 VAL B CA 1
ATOM 1022 C C . VAL B 1 29 ? 5.438 16.188 2.893 1 98.56 29 VAL B C 1
ATOM 1024 O O . VAL B 1 29 ? 6 15.43 3.678 1 98.56 29 VAL B O 1
ATOM 1027 N N . TYR B 1 30 ? 6.062 17.188 2.248 1 98.25 30 TYR B N 1
ATOM 1028 C CA . TYR B 1 30 ? 7.477 17.438 2.492 1 98.25 30 TYR B CA 1
ATOM 1029 C C . TYR B 1 30 ? 7.734 17.719 3.969 1 98.25 30 TYR B C 1
ATOM 1031 O O . TYR B 1 30 ? 8.656 17.141 4.559 1 98.25 30 TYR B O 1
ATOM 1039 N N . LYS B 1 31 ? 6.984 18.562 4.57 1 98.31 31 LYS B N 1
ATOM 1040 C CA . LYS B 1 31 ? 7.156 18.906 5.973 1 98.31 31 LYS B CA 1
ATOM 1041 C C . LYS B 1 31 ? 6.98 17.688 6.875 1 98.31 31 LYS B C 1
ATOM 1043 O O . LYS B 1 31 ? 7.723 17.516 7.844 1 98.31 31 LYS B O 1
ATOM 1048 N N . ILE B 1 32 ? 5.98 16.844 6.621 1 98.56 32 ILE B N 1
ATOM 1049 C CA . ILE B 1 32 ? 5.727 15.641 7.422 1 98.56 32 ILE B CA 1
ATOM 1050 C C . ILE B 1 32 ? 6.922 14.695 7.328 1 98.56 32 ILE B C 1
ATOM 1052 O O . ILE B 1 32 ? 7.367 14.148 8.336 1 98.56 32 ILE B O 1
ATOM 1056 N N . ARG B 1 33 ? 7.449 14.562 6.141 1 98.38 33 ARG B N 1
ATOM 1057 C CA . ARG B 1 33 ? 8.609 13.695 5.93 1 98.38 33 ARG B CA 1
ATOM 1058 C C . ARG B 1 33 ? 9.812 14.195 6.719 1 98.38 33 ARG B C 1
ATOM 1060 O O . ARG B 1 33 ? 10.734 13.43 7.012 1 98.38 33 ARG B O 1
ATOM 1067 N N . GLN B 1 34 ? 9.773 15.477 7.094 1 98.06 34 GLN B N 1
ATOM 1068 C CA . GLN B 1 34 ? 10.891 16.062 7.832 1 98.06 34 GLN B CA 1
ATOM 1069 C C . GLN B 1 34 ? 10.703 15.898 9.336 1 98.06 34 GLN B C 1
ATOM 1071 O O . GLN B 1 34 ? 11.625 16.141 10.117 1 98.06 34 GLN B O 1
ATOM 1076 N N . GLN B 1 35 ? 9.555 15.516 9.734 1 98.12 35 GLN B N 1
ATOM 1077 C CA . GLN B 1 35 ? 9.32 15.352 11.164 1 98.12 35 GLN B CA 1
ATOM 1078 C C . GLN B 1 35 ? 10.164 14.211 11.727 1 98.12 35 GLN B C 1
ATOM 1080 O O . GLN B 1 35 ? 10.32 13.172 11.086 1 98.12 35 GLN B O 1
ATOM 1085 N N . SER B 1 36 ? 10.68 14.477 12.891 1 97.69 36 SER B N 1
ATOM 1086 C CA . SER B 1 36 ? 11.438 13.438 13.57 1 97.69 36 SER B CA 1
ATOM 1087 C C . SER B 1 36 ? 10.602 12.18 13.773 1 97.69 36 SER B C 1
ATOM 1089 O O . SER B 1 36 ? 9.461 12.266 14.242 1 97.69 36 SER B O 1
ATOM 1091 N N . GLY B 1 37 ? 11.117 11.07 13.289 1 98.44 37 GLY B N 1
ATOM 1092 C CA . GLY B 1 37 ? 10.469 9.789 13.516 1 98.44 37 GLY B CA 1
ATOM 1093 C C . GLY B 1 37 ? 9.695 9.289 12.305 1 98.44 37 GLY B C 1
ATOM 1094 O O . GLY B 1 37 ? 9.344 8.109 12.234 1 98.44 37 GLY B O 1
ATOM 1095 N N . ASN B 1 38 ? 9.32 10.195 11.383 1 98.81 38 ASN B N 1
ATOM 1096 C CA . ASN B 1 38 ? 8.695 9.68 10.172 1 98.81 38 ASN B CA 1
ATOM 1097 C C . ASN B 1 38 ? 9.703 8.953 9.289 1 98.81 38 ASN B C 1
ATOM 1099 O O . ASN B 1 38 ? 10.781 9.469 9.016 1 98.81 38 ASN B O 1
ATOM 1103 N N . LEU B 1 39 ? 9.352 7.816 8.852 1 98.69 39 LEU B N 1
ATOM 1104 C CA . LEU B 1 39 ? 10.242 6.98 8.055 1 98.69 39 LEU B CA 1
ATOM 1105 C C . LEU B 1 39 ? 9.75 6.891 6.613 1 98.69 39 LEU B C 1
ATOM 1107 O O . LEU B 1 39 ? 10.539 6.613 5.703 1 98.69 39 LEU B O 1
ATOM 1111 N N . ARG B 1 40 ? 8.508 7.059 6.426 1 98.56 40 ARG B N 1
ATOM 1112 C CA . ARG B 1 40 ? 7.879 6.949 5.113 1 98.56 40 ARG B CA 1
ATOM 1113 C C . ARG B 1 40 ? 6.547 7.691 5.086 1 98.56 40 ARG B C 1
ATOM 1115 O O . ARG B 1 40 ? 5.773 7.625 6.043 1 98.56 40 ARG B O 1
ATOM 1122 N N . TYR B 1 41 ? 6.258 8.391 4.039 1 98.88 41 TYR B N 1
ATOM 1123 C CA . TYR B 1 41 ? 4.988 9.062 3.77 1 98.88 41 TYR B CA 1
ATOM 1124 C C . TYR B 1 41 ? 4.711 9.125 2.271 1 98.88 41 TYR B C 1
ATOM 1126 O O . TYR B 1 41 ? 5.09 10.086 1.604 1 98.88 41 TYR B O 1
ATOM 1134 N N . GLU B 1 42 ? 4.078 8.133 1.778 1 98.62 42 GLU B N 1
ATOM 1135 C CA . GLU B 1 42 ? 3.992 7.949 0.333 1 98.62 42 GLU B CA 1
ATOM 1136 C C . GLU B 1 42 ? 2.564 7.621 -0.097 1 98.62 42 GLU B C 1
ATOM 1138 O O . GLU B 1 42 ? 1.885 6.82 0.545 1 98.62 42 GLU B O 1
ATOM 1143 N N . TYR B 1 43 ? 2.127 8.281 -1.157 1 98.81 43 TYR B N 1
ATOM 1144 C CA . TYR B 1 43 ? 0.802 8.031 -1.714 1 98.81 43 TYR B CA 1
ATOM 1145 C C . TYR B 1 43 ? 0.874 7.031 -2.863 1 98.81 43 TYR B C 1
ATOM 1147 O O . TYR B 1 43 ? 1.837 7.027 -3.633 1 98.81 43 TYR B O 1
ATOM 1155 N N . PHE B 1 44 ? -0.195 6.246 -2.99 1 98.75 44 PHE B N 1
ATOM 1156 C CA . PHE B 1 44 ? -0.366 5.25 -4.043 1 98.75 44 PHE B CA 1
ATOM 1157 C C . PHE B 1 44 ? -1.766 5.328 -4.641 1 98.75 44 PHE B C 1
ATOM 1159 O O . PHE B 1 44 ? -2.742 5.559 -3.92 1 98.75 44 PHE B O 1
ATOM 1166 N N . VAL B 1 45 ? -1.849 5.051 -5.949 1 98.06 45 VAL B N 1
ATOM 1167 C CA . VAL B 1 45 ? -3.129 4.988 -6.648 1 98.06 45 VAL B CA 1
ATOM 1168 C C . VAL B 1 45 ? -3.535 3.531 -6.852 1 98.06 45 VAL B C 1
ATOM 1170 O O . VAL B 1 45 ? -2.801 2.758 -7.473 1 98.06 45 VAL B O 1
ATOM 1173 N N . PRO B 1 46 ? -4.711 3.121 -6.285 1 98.19 46 PRO B N 1
ATOM 1174 C CA . PRO B 1 46 ? -5.164 1.769 -6.617 1 98.19 46 PRO B CA 1
ATOM 1175 C C . PRO B 1 46 ? -5.375 1.566 -8.117 1 98.19 46 PRO B C 1
ATOM 1177 O O . PRO B 1 46 ? -5.965 2.422 -8.781 1 98.19 46 PRO B O 1
ATOM 1180 N N . LEU B 1 47 ? -4.895 0.457 -8.586 1 96.12 47 LEU B N 1
ATOM 1181 C CA . LEU B 1 47 ? -4.992 0.175 -10.016 1 96.12 47 LEU B CA 1
ATOM 1182 C C . LEU B 1 47 ? -6.449 0.026 -10.438 1 96.12 47 LEU B C 1
ATOM 1184 O O . LEU B 1 47 ? -6.824 0.425 -11.547 1 96.12 47 LEU B O 1
ATOM 1188 N N . ASP B 1 48 ? -7.305 -0.436 -9.547 1 93.88 48 ASP B N 1
ATOM 1189 C CA . ASP B 1 48 ? -8.648 -0.819 -9.969 1 93.88 48 ASP B CA 1
ATOM 1190 C C . ASP B 1 48 ? -9.703 0.072 -9.312 1 93.88 48 ASP B C 1
ATOM 1192 O O . ASP B 1 48 ? -10.891 -0.255 -9.328 1 93.88 48 ASP B O 1
ATOM 1196 N N . ASN B 1 49 ? -9.336 1.097 -8.664 1 96.06 49 ASN B N 1
ATOM 1197 C CA . ASN B 1 49 ? -10.258 2.027 -8.016 1 96.06 49 ASN B CA 1
ATOM 1198 C C . ASN B 1 49 ? -9.805 3.475 -8.195 1 96.06 49 ASN B C 1
ATOM 1200 O O . ASN B 1 49 ? -8.938 3.953 -7.461 1 96.06 49 ASN B O 1
ATOM 1204 N N . GLN B 1 50 ? -10.438 4.176 -9.008 1 94.12 50 GLN B N 1
ATOM 1205 C CA . GLN B 1 50 ? -10.016 5.527 -9.367 1 94.12 50 GLN B CA 1
ATOM 1206 C C . GLN B 1 50 ? -10.547 6.551 -8.367 1 94.12 50 GLN B C 1
ATOM 1208 O O . GLN B 1 50 ? -10.188 7.727 -8.422 1 94.12 50 GLN B O 1
ATOM 1213 N N . GLN B 1 51 ? -11.32 6.102 -7.438 1 98.19 51 GLN B N 1
ATOM 1214 C CA . GLN B 1 51 ? -11.93 7.031 -6.492 1 98.19 51 GLN B CA 1
ATOM 1215 C C . GLN B 1 51 ? -11.188 7.027 -5.16 1 98.19 51 GLN B C 1
ATOM 1217 O O . GLN B 1 51 ? -11.664 7.605 -4.18 1 98.19 51 GLN B O 1
ATOM 1222 N N . ALA B 1 52 ? -10.039 6.352 -5.148 1 98.69 52 ALA B N 1
ATOM 1223 C CA . ALA B 1 52 ? -9.336 6.195 -3.879 1 98.69 52 ALA B CA 1
ATOM 1224 C C . ALA B 1 52 ? -7.852 6.52 -4.031 1 98.69 52 ALA B C 1
ATOM 1226 O O . ALA B 1 52 ? -7.328 6.543 -5.148 1 98.69 52 ALA B O 1
ATOM 1227 N N . ILE B 1 53 ? -7.219 6.832 -2.939 1 98.81 53 ILE B N 1
ATOM 1228 C CA . ILE B 1 53 ? -5.773 6.957 -2.793 1 98.81 53 ILE B CA 1
ATOM 1229 C C . ILE B 1 53 ? -5.328 6.32 -1.479 1 98.81 53 ILE B C 1
ATOM 1231 O O . ILE B 1 53 ? -6.008 6.449 -0.458 1 98.81 53 ILE B O 1
ATOM 1235 N N . LEU B 1 54 ? -4.242 5.602 -1.546 1 98.88 54 LEU B N 1
ATOM 1236 C CA . LEU B 1 54 ? -3.641 5.004 -0.357 1 98.88 54 LEU B CA 1
ATOM 1237 C C . LEU B 1 54 ? -2.441 5.82 0.112 1 98.88 54 LEU B C 1
ATOM 1239 O O . LEU B 1 54 ? -1.596 6.211 -0.697 1 98.88 54 LEU B O 1
ATOM 1243 N N . LEU B 1 55 ? -2.375 6.086 1.379 1 98.94 55 LEU B N 1
ATOM 1244 C CA . LEU B 1 55 ? -1.171 6.586 2.033 1 98.94 55 LEU B CA 1
ATOM 1245 C C . LEU B 1 55 ? -0.512 5.488 2.865 1 98.94 55 LEU B C 1
ATOM 1247 O O . LEU B 1 55 ? -1.176 4.832 3.668 1 98.94 55 LEU B O 1
ATOM 1251 N N . ILE B 1 56 ? 0.7 5.238 2.656 1 98.88 56 ILE B N 1
ATOM 1252 C CA . ILE B 1 56 ? 1.519 4.477 3.594 1 98.88 56 ILE B CA 1
ATOM 1253 C C . ILE B 1 56 ? 2.377 5.434 4.422 1 98.88 56 ILE B C 1
ATOM 1255 O O . ILE B 1 56 ? 3.234 6.133 3.877 1 98.88 56 ILE B O 1
ATOM 1259 N N . ASP B 1 57 ? 2.113 5.469 5.695 1 98.88 57 ASP B N 1
ATOM 1260 C CA . ASP B 1 57 ? 2.689 6.355 6.703 1 98.88 57 ASP B CA 1
ATOM 1261 C C . ASP B 1 57 ? 3.422 5.559 7.781 1 98.88 57 ASP B C 1
ATOM 1263 O O . ASP B 1 57 ? 2.791 4.918 8.625 1 98.88 57 ASP B O 1
ATOM 1267 N N . GLU B 1 58 ? 4.738 5.637 7.715 1 98.81 58 GLU B N 1
ATOM 1268 C CA . GLU B 1 58 ? 5.551 4.828 8.625 1 98.81 58 GLU B CA 1
ATOM 1269 C C . GLU B 1 58 ? 6.281 5.703 9.633 1 98.81 58 GLU B C 1
ATOM 1271 O O . GLU B 1 58 ? 6.887 6.715 9.273 1 98.81 58 GLU B O 1
ATOM 1276 N N . TRP B 1 59 ? 6.27 5.297 10.875 1 98.81 59 TRP B N 1
ATOM 1277 C CA . TRP B 1 59 ? 6.852 6.043 11.992 1 98.81 59 TRP B CA 1
ATOM 1278 C C . TRP B 1 59 ? 7.715 5.137 12.859 1 98.81 59 TRP B C 1
ATOM 1280 O O . TRP B 1 59 ? 7.438 3.941 12.992 1 98.81 59 TRP B O 1
ATOM 1290 N N . GLU B 1 60 ? 8.641 5.73 13.508 1 98.56 60 GLU B N 1
ATOM 1291 C CA . GLU B 1 60 ? 9.625 5.004 14.305 1 98.56 60 GLU B CA 1
ATOM 1292 C C . GLU B 1 60 ? 8.977 4.332 15.508 1 98.56 60 GLU B C 1
ATOM 1294 O O . GLU B 1 60 ? 9.406 3.26 15.938 1 98.56 60 GLU B O 1
ATOM 1299 N N . ASN B 1 61 ? 8.039 5.012 16.078 1 97.94 61 ASN B N 1
ATOM 1300 C CA . ASN B 1 61 ? 7.34 4.508 17.25 1 97.94 61 ASN B CA 1
ATOM 1301 C C . ASN B 1 61 ? 6.055 5.289 17.516 1 97.94 61 ASN B C 1
ATOM 1303 O O . ASN B 1 61 ? 5.754 6.25 16.812 1 97.94 61 ASN B O 1
ATOM 1307 N N . GLN B 1 62 ? 5.316 4.84 18.516 1 97.69 62 GLN B N 1
ATOM 1308 C CA . GLN B 1 62 ? 4.043 5.461 18.859 1 97.69 62 GLN B CA 1
ATOM 1309 C C . GLN B 1 62 ? 4.234 6.906 19.297 1 97.69 62 GLN B C 1
ATOM 1311 O O . GLN B 1 62 ? 3.404 7.77 19 1 97.69 62 GLN B O 1
ATOM 1316 N N . GLU B 1 63 ? 5.281 7.184 20.016 1 98.31 63 GLU B N 1
ATOM 1317 C CA . GLU B 1 63 ? 5.539 8.539 20.5 1 98.31 63 GLU B CA 1
ATOM 1318 C C . GLU B 1 63 ? 5.656 9.523 19.328 1 98.31 63 GLU B C 1
ATOM 1320 O O . GLU B 1 63 ? 5.121 10.633 19.391 1 98.31 63 GLU B O 1
ATOM 1325 N N . ALA B 1 64 ? 6.316 9.141 18.281 1 98.31 64 ALA B N 1
ATOM 1326 C CA . ALA B 1 64 ? 6.461 9.984 17.109 1 98.31 64 ALA B CA 1
ATOM 1327 C C . ALA B 1 64 ? 5.105 10.258 16.453 1 98.31 64 ALA B C 1
ATOM 1329 O O . ALA B 1 64 ? 4.84 11.383 16.016 1 98.31 64 ALA B O 1
ATOM 1330 N N . ILE B 1 65 ? 4.27 9.305 16.422 1 98.06 65 ILE B N 1
ATOM 1331 C CA . ILE B 1 65 ? 2.926 9.461 15.867 1 98.06 65 ILE B CA 1
ATOM 1332 C C . ILE B 1 65 ? 2.141 10.461 16.719 1 98.06 65 ILE B C 1
ATOM 1334 O O . ILE B 1 65 ? 1.48 11.352 16.188 1 98.06 65 ILE B O 1
ATOM 1338 N N . ASP B 1 66 ? 2.273 10.266 18.016 1 98 66 ASP B N 1
ATOM 1339 C CA . ASP B 1 66 ? 1.551 11.141 18.938 1 98 66 ASP B CA 1
ATOM 1340 C C . ASP B 1 66 ? 1.977 12.602 18.734 1 98 66 ASP B C 1
ATOM 1342 O O . ASP B 1 66 ? 1.14 13.5 18.75 1 98 66 ASP B O 1
ATOM 1346 N N . ILE B 1 67 ? 3.197 12.828 18.578 1 97.56 67 ILE B N 1
ATOM 1347 C CA . ILE B 1 67 ? 3.725 14.172 18.359 1 97.56 67 ILE B CA 1
ATOM 1348 C C . ILE B 1 67 ? 3.168 14.734 17.047 1 97.56 67 ILE B C 1
ATOM 1350 O O . ILE B 1 67 ? 2.719 15.883 17.016 1 97.56 67 ILE B O 1
ATOM 1354 N N . HIS B 1 68 ? 3.119 13.945 16 1 98.12 68 HIS B N 1
ATOM 1355 C CA . HIS B 1 68 ? 2.549 14.352 14.727 1 98.12 68 HIS B CA 1
ATOM 1356 C C . HIS B 1 68 ? 1.072 14.703 14.867 1 98.12 68 HIS B C 1
ATOM 1358 O O . HIS B 1 68 ? 0.622 15.727 14.344 1 98.12 68 HIS B O 1
ATOM 1364 N N . HIS B 1 69 ? 0.371 13.844 15.57 1 97.19 69 HIS B N 1
ATOM 1365 C CA . HIS B 1 69 ? -1.068 14.016 15.719 1 97.19 69 HIS B CA 1
ATOM 1366 C C . HIS B 1 69 ? -1.39 15.297 16.484 1 97.19 69 HIS B C 1
ATOM 1368 O O . HIS B 1 69 ? -2.492 15.836 16.375 1 97.19 69 HIS B O 1
ATOM 1374 N N . LYS B 1 70 ? -0.41 15.812 17.234 1 96.5 70 LYS B N 1
ATOM 1375 C CA . LYS B 1 70 ? -0.614 17.031 18 1 96.5 70 LYS B CA 1
ATOM 1376 C C . LYS B 1 70 ? -0.068 18.25 17.266 1 96.5 70 LYS B C 1
ATOM 1378 O O . LYS B 1 70 ? -0.213 19.391 17.734 1 96.5 70 LYS B O 1
ATOM 1383 N N . SER B 1 71 ? 0.498 18.062 16.141 1 96.19 71 SER B N 1
ATOM 1384 C CA . SER B 1 71 ? 1.118 19.141 15.391 1 96.19 71 SER B CA 1
ATOM 1385 C C . SER B 1 71 ? 0.079 19.938 14.602 1 96.19 71 SER B C 1
ATOM 1387 O O . SER B 1 71 ? -1.008 19.422 14.32 1 96.19 71 SER B O 1
ATOM 1389 N N . PRO B 1 72 ? 0.398 21.219 14.234 1 95.31 72 PRO B N 1
ATOM 1390 C CA . PRO B 1 72 ? -0.501 22.031 13.422 1 95.31 72 PRO B CA 1
ATOM 1391 C C . PRO B 1 72 ? -0.773 21.422 12.047 1 95.31 72 PRO B C 1
ATOM 1393 O O . PRO B 1 72 ? -1.787 21.734 11.414 1 95.31 72 PRO B O 1
ATOM 1396 N N . MET B 1 73 ? 0.051 20.531 11.602 1 97 73 MET B N 1
ATOM 1397 C CA . MET B 1 73 ? -0.113 19.875 10.305 1 97 73 MET B CA 1
ATOM 1398 C C . MET B 1 73 ? -1.386 19.047 10.266 1 97 73 MET B C 1
ATOM 1400 O O . MET B 1 73 ? -2.045 18.938 9.234 1 97 73 MET B O 1
ATOM 1404 N N . MET B 1 74 ? -1.733 18.5 11.359 1 97.56 74 MET B N 1
ATOM 1405 C CA . MET B 1 74 ? -2.912 17.641 11.43 1 97.56 74 MET B CA 1
ATOM 1406 C C . MET B 1 74 ? -4.188 18.453 11.195 1 97.56 74 MET B C 1
ATOM 1408 O O . MET B 1 74 ? -5.141 17.953 10.594 1 97.56 74 MET B O 1
ATOM 1412 N N . THR B 1 75 ? -4.156 19.672 11.633 1 96.88 75 THR B N 1
ATOM 1413 C CA . THR B 1 75 ? -5.289 20.547 11.359 1 96.88 75 THR B CA 1
ATOM 1414 C C . THR B 1 75 ? -5.441 20.797 9.867 1 96.88 75 THR B C 1
ATOM 1416 O O . THR B 1 75 ? -6.551 20.719 9.328 1 96.88 75 THR B O 1
ATOM 1419 N N . LYS B 1 76 ? -4.328 21.062 9.195 1 97.88 76 LYS B N 1
ATOM 1420 C CA . LYS B 1 76 ? -4.348 21.297 7.754 1 97.88 76 LYS B CA 1
ATOM 1421 C C . LYS B 1 76 ? -4.82 20.047 7.012 1 97.88 76 LYS B C 1
ATOM 1423 O O . LYS B 1 76 ? -5.609 20.141 6.07 1 97.88 76 LYS B O 1
ATOM 1428 N N . ILE B 1 77 ? -4.41 18.922 7.43 1 98.5 77 ILE B N 1
ATOM 1429 C CA . ILE B 1 77 ? -4.812 17.656 6.816 1 98.5 77 ILE B CA 1
ATOM 1430 C C . ILE B 1 77 ? -6.316 17.453 6.992 1 98.5 77 ILE B C 1
ATOM 1432 O O . ILE B 1 77 ? -7.02 17.109 6.043 1 98.5 77 ILE B O 1
ATOM 1436 N N . ALA B 1 78 ? -6.77 17.719 8.211 1 97.94 78 ALA B N 1
ATOM 1437 C CA . ALA B 1 78 ? -8.195 17.562 8.5 1 97.94 78 ALA B CA 1
ATOM 1438 C C . ALA B 1 78 ? -9.031 18.5 7.633 1 97.94 78 ALA B C 1
ATOM 1440 O O . ALA B 1 78 ? -10.078 18.109 7.117 1 97.94 78 ALA B O 1
ATOM 1441 N N . GLU B 1 79 ? -8.586 19.641 7.488 1 98.25 79 GLU B N 1
ATOM 1442 C CA . GLU B 1 79 ? -9.289 20.609 6.645 1 98.25 79 GLU B CA 1
ATOM 1443 C C . GLU B 1 79 ? -9.359 20.125 5.195 1 98.25 79 GLU B C 1
ATOM 1445 O O . GLU B 1 79 ? -10.398 20.25 4.547 1 98.25 79 GLU B O 1
ATOM 1450 N N . LEU B 1 80 ? -8.266 19.672 4.691 1 98.62 80 LEU B N 1
ATOM 1451 C CA . LEU B 1 80 ? -8.227 19.172 3.32 1 98.62 80 LEU B CA 1
ATOM 1452 C C . LEU B 1 80 ? -9.133 17.953 3.16 1 98.62 80 LEU B C 1
ATOM 1454 O O . LEU B 1 80 ? -9.82 17.812 2.146 1 98.62 80 LEU B O 1
ATOM 1458 N N . ARG B 1 81 ? -9.102 17.078 4.164 1 98.56 81 ARG B N 1
ATOM 1459 C CA . ARG B 1 81 ? -9.984 15.922 4.121 1 98.56 81 ARG B CA 1
ATOM 1460 C C . ARG B 1 81 ? -11.445 16.344 4.055 1 98.56 81 ARG B C 1
ATOM 1462 O O . ARG B 1 81 ? -12.234 15.75 3.312 1 98.56 81 ARG B O 1
ATOM 1469 N N . GLU B 1 82 ? -11.766 17.359 4.789 1 98.5 82 GLU B N 1
ATOM 1470 C CA . GLU B 1 82 ? -13.125 17.875 4.777 1 98.5 82 GLU B CA 1
ATOM 1471 C C . GLU B 1 82 ? -13.445 18.531 3.436 1 98.5 82 GLU B C 1
ATOM 1473 O O . GLU B 1 82 ? -14.523 18.312 2.871 1 98.5 82 GLU B O 1
ATOM 1478 N N . LYS B 1 83 ? -12.586 19.359 2.969 1 98.62 83 LYS B N 1
ATOM 1479 C CA . LYS B 1 83 ? -12.742 20.031 1.685 1 98.62 83 LYS B CA 1
ATOM 1480 C C . LYS B 1 83 ? -13.094 19.047 0.582 1 98.62 83 LYS B C 1
ATOM 1482 O O . LYS B 1 83 ? -13.969 19.312 -0.245 1 98.62 83 LYS B O 1
ATOM 1487 N N . TYR B 1 84 ? -12.469 17.922 0.613 1 98.75 84 TYR B N 1
ATOM 1488 C CA . TYR B 1 84 ? -12.648 16.953 -0.469 1 98.75 84 TYR B CA 1
ATOM 1489 C C . TYR B 1 84 ? -13.648 15.875 -0.077 1 98.75 84 TYR B C 1
ATOM 1491 O O . TYR B 1 84 ? -13.891 14.938 -0.843 1 98.75 84 TYR B O 1
ATOM 1499 N N . GLN B 1 85 ? -14.18 15.945 1.143 1 98.62 85 GLN B N 1
ATOM 1500 C CA . GLN B 1 85 ? -15.234 15.055 1.608 1 98.62 85 GLN B CA 1
ATOM 1501 C C . GLN B 1 85 ? -14.812 13.594 1.506 1 98.62 85 GLN B C 1
ATOM 1503 O O . GLN B 1 85 ? -15.516 12.781 0.903 1 98.62 85 GLN B O 1
ATOM 1508 N N . LEU B 1 86 ? -13.734 13.242 2.174 1 98.81 86 LEU B N 1
ATOM 1509 C CA . LEU B 1 86 ? -13.148 11.914 2.035 1 98.81 86 LEU B CA 1
ATOM 1510 C C . LEU B 1 86 ? -13.555 11.016 3.201 1 98.81 86 LEU B C 1
ATOM 1512 O O . LEU B 1 86 ? -13.703 11.492 4.328 1 98.81 86 LEU B O 1
ATOM 1516 N N . ARG B 1 87 ? -13.773 9.844 2.939 1 98.56 87 ARG B N 1
ATOM 1517 C CA . ARG B 1 87 ? -13.867 8.781 3.934 1 98.56 87 ARG B CA 1
ATOM 1518 C C . ARG B 1 87 ? -12.547 8.023 4.059 1 98.56 87 ARG B C 1
ATOM 1520 O O . ARG B 1 87 ? -11.859 7.797 3.061 1 98.56 87 ARG B O 1
ATOM 1527 N N . LEU B 1 88 ? -12.258 7.625 5.383 1 98.62 88 LEU B N 1
ATOM 1528 C CA . LEU B 1 88 ? -10.969 6.984 5.625 1 98.62 88 LEU B CA 1
ATOM 1529 C C . LEU B 1 88 ? -11.156 5.559 6.129 1 98.62 88 LEU B C 1
ATOM 1531 O O . LEU B 1 88 ? -12.078 5.289 6.906 1 98.62 88 LEU B O 1
ATOM 1535 N N . LYS B 1 89 ? -10.391 4.691 5.688 1 98.19 89 LYS B N 1
ATOM 1536 C CA . LYS B 1 89 ? -10.125 3.4 6.324 1 98.19 89 LYS B CA 1
ATOM 1537 C C . LYS B 1 89 ? -8.68 3.297 6.785 1 98.19 89 LYS B C 1
ATOM 1539 O O . LYS B 1 89 ? -7.754 3.363 5.969 1 98.19 89 LYS B O 1
ATOM 1544 N N . VAL B 1 90 ? -8.5 3.131 8.055 1 98.56 90 VAL B N 1
ATOM 1545 C CA . VAL B 1 90 ? -7.164 3.18 8.641 1 98.56 90 VAL B CA 1
ATOM 1546 C C . VAL B 1 90 ? -6.797 1.807 9.203 1 98.56 90 VAL B C 1
ATOM 1548 O O . VAL B 1 90 ? -7.582 1.195 9.93 1 98.56 90 VAL B O 1
ATOM 1551 N N . THR B 1 91 ? -5.652 1.354 8.867 1 98.62 91 THR B N 1
ATOM 1552 C CA . THR B 1 91 ? -5.117 0.117 9.43 1 98.62 91 THR B CA 1
ATOM 1553 C C . THR B 1 91 ? -3.682 0.317 9.906 1 98.62 91 THR B C 1
ATOM 1555 O 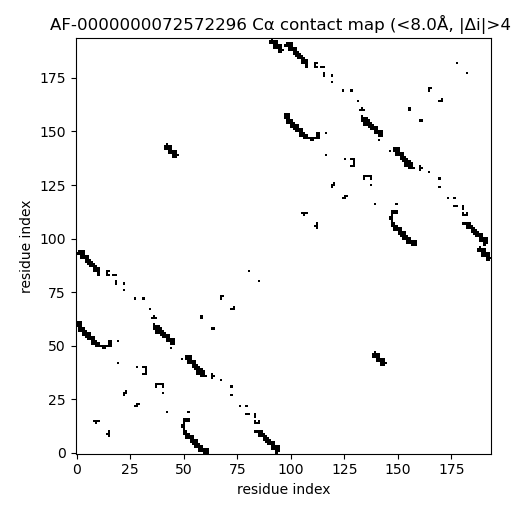O . THR B 1 91 ? -2.867 0.919 9.203 1 98.62 91 THR B O 1
ATOM 1558 N N . ARG B 1 92 ? -3.4 -0.181 11.062 1 98.69 92 ARG B N 1
ATOM 1559 C CA . ARG B 1 92 ? -2.059 -0.067 11.625 1 98.69 92 ARG B CA 1
ATOM 1560 C C . ARG B 1 92 ? -1.353 -1.419 11.633 1 98.69 92 ARG B C 1
ATOM 1562 O O . ARG B 1 92 ? -1.969 -2.445 11.93 1 98.69 92 ARG B O 1
ATOM 1569 N N . TYR B 1 93 ? -0.085 -1.295 11.391 1 98.62 93 TYR B N 1
ATOM 1570 C CA . TYR B 1 93 ? 0.705 -2.516 11.266 1 98.62 93 TYR B CA 1
ATOM 1571 C C . TYR B 1 93 ? 2 -2.408 12.062 1 98.62 93 TYR B C 1
ATOM 1573 O O . TYR B 1 93 ? 2.533 -1.312 12.25 1 98.62 93 TYR B O 1
ATOM 1581 N N . GLN B 1 94 ? 2.473 -3.564 12.469 1 98.06 94 GLN B N 1
ATOM 1582 C CA . GLN B 1 94 ? 3.867 -3.744 12.859 1 98.06 94 GLN B CA 1
ATOM 1583 C C . GLN B 1 94 ? 4.578 -4.719 11.922 1 98.06 94 GLN B C 1
ATOM 1585 O O . GLN B 1 94 ? 4.012 -5.742 11.539 1 98.06 94 GLN B O 1
ATOM 1590 N N . GLN B 1 95 ? 5.734 -4.363 11.555 1 97.75 95 GLN B N 1
ATOM 1591 C CA . GLN B 1 95 ? 6.52 -5.258 10.711 1 97.75 95 GLN B CA 1
ATOM 1592 C C . GLN B 1 95 ? 6.879 -6.539 11.453 1 97.75 95 GLN B C 1
ATOM 1594 O O . GLN B 1 95 ? 7.219 -6.5 12.633 1 97.75 95 GLN B O 1
ATOM 1599 N N . ILE B 1 96 ? 6.785 -7.605 10.766 1 96.06 96 ILE B N 1
ATOM 1600 C CA . ILE B 1 96 ? 7.164 -8.883 11.359 1 96.06 96 ILE B CA 1
ATOM 1601 C C . ILE B 1 96 ? 8.195 -9.578 10.469 1 96.06 96 ILE B C 1
ATOM 1603 O O . ILE B 1 96 ? 8.336 -9.234 9.289 1 96.06 96 ILE B O 1
ATOM 1607 N N . ASP B 1 97 ? 9.031 -10.523 11.055 1 84.56 97 ASP B N 1
ATOM 1608 C CA . ASP B 1 97 ? 10.07 -11.234 10.328 1 84.56 97 ASP B CA 1
ATOM 1609 C C . ASP B 1 97 ? 9.477 -12.344 9.461 1 84.56 97 ASP B C 1
ATOM 1611 O O . ASP B 1 97 ? 8.422 -12.898 9.789 1 84.56 97 ASP B O 1
#

Organism: Lactococcus lactis subsp. lactis (strain IL1403) (NCBI:txid272623)